Protein AF-0000000068859497 (afdb_homodimer)

pLDDT: mean 93.47, std 9.26, range [44.81, 98.94]

Radius of gyration: 19.72 Å; Cα contacts (8 Å, |Δi|>4): 580; chains: 2; bounding box: 46×54×47 Å

Sequence (358 aa):
MNMYGRAIGIYATLKAAGVAYAEAGPNARPELSSFAPPAVDLGDGVVVGQAPACLTALGEKFNLGGATFAEKARVQQAMLDFNDIFGEHAKFVDDKERKDKWFSYLDKKIAAGGTGWAAGTASPTIADFHGVFAFEWVVKKQIDFSEYKSLTAWWDKIKAFPAVNELYASCVDGRTMIPMNMYGRAIGIYATLKAAGVAYAEAGPNARPELSSFAPPAVDLGDGVVVGQAPACLTALGEKFNLGGATFAEKARVQQAMLDFNDIFGEHAKFVDDKERKDKWFSYLDKKIAAGGTGWAAGTASPTIADFHGVFAFEWVVKKQIDFSEYKSLTAWWDKIKAFPAVNELYASCVDGRTMIP

Solvent-accessible surface area (backbone atoms only — not comparable to full-atom values): 19109 Å² total; per-residue (Å²): 126,58,61,45,38,76,35,40,22,52,53,26,45,39,49,64,62,69,54,90,82,83,84,74,61,84,86,62,57,58,84,79,39,37,97,52,87,43,69,43,78,75,54,96,86,36,57,30,10,44,53,70,27,36,32,51,46,48,10,62,76,61,70,28,36,52,91,46,75,61,39,29,35,37,24,42,27,38,26,52,51,26,51,48,45,46,75,41,45,81,52,39,79,78,35,54,66,61,39,49,52,52,48,49,50,49,14,52,43,18,51,72,39,68,59,54,24,65,49,32,38,97,58,81,33,42,24,46,31,39,30,51,45,25,48,52,52,33,52,72,68,65,54,85,57,76,88,31,57,46,40,42,50,27,52,54,50,52,49,62,34,66,42,41,34,50,51,58,67,60,21,49,90,81,43,54,59,47,130,123,55,60,45,40,77,36,40,23,51,53,27,47,38,50,64,60,70,55,91,83,82,85,74,62,85,85,60,58,59,86,77,40,37,98,50,87,44,68,43,78,76,52,97,86,36,57,29,11,43,53,70,29,35,32,52,47,48,10,64,76,62,70,29,36,51,90,45,75,62,38,28,35,36,25,42,27,38,28,50,51,27,51,48,46,46,75,41,45,79,51,38,79,79,35,55,66,60,38,49,51,53,48,48,49,51,15,53,41,18,50,71,40,70,58,54,25,66,48,32,39,98,58,79,33,44,26,47,31,39,31,50,45,24,47,52,51,34,53,73,69,66,55,85,56,75,88,32,57,45,41,42,51,26,52,56,50,53,49,62,34,65,41,43,35,50,53,57,67,61,20,46,93,82,43,55,57,46,130

InterPro domains:
  IPR004046 Glutathione S-transferase, C-terminal [PF00043] (95-159)
  IPR010987 Glutathione S-transferase, C-terminal-like [PS50405] (68-179)
  IPR036282 Glutathione S-transferase, C-terminal domain superfamily [SSF47616] (63-169)

Foldseek 3Di:
DQACAQCQLVQLLCVVLVHDDDDPDQVVDDPPQEPHDDWDDPDPPDIHGDSLVSQLVSCVVRVQQADDPLLNVLLSVLLVLLVVLQVCLVVCVPCVPVVCVSLQVQLVQCVVLVCLESSVDVDHGSSLSSNLNSVLSNVVVVPDSVVSPSSVSSNVVSCPPPSNVVCCVPDPDNDGSHD/DQACAQCQLVQLLCVVLVHDDDDPDQVVDDPPQDPHDDWDDPDPPDIHGDSLVSQLVSCVVRVQQADDPLLNVLLSVLLVLLVVLQVCLVVCVPCVPVVCVSLVVQLVQCVVLVCLESSVDVDHGSSLSSNLNSVLVNVVVVPDSVVSPSSVSSNVVSCPPPSNVVCCVPDPPNDGSHD

Nearest PDB structures (foldseek):
  3frc-assembly1_B  TM=7.955E-01  e=3.683E-05  Plasmodium falciparum
  2vcx-assembly2_C  TM=7.975E-01  e=3.683E-05  Homo sapiens
  4q5r-assembly3_E  TM=7.776E-01  e=9.044E-05  Blattella germanica
  1tw9-assembly4_G  TM=7.961E-01  e=2.010E-04  Heligmosomoides polygyrus
  2vcq-assembly2_D  TM=7.565E-01  e=3.480E-04  Homo sapiens

Organism: Emiliania huxleyi (strain CCMP1516) (NCBI:txid280463)

Secondary structure (DSSP, 8-state):
----GGGHHHHHHHHHHT-------GGGS-TTT-SSS-EEE-STT-EEESHHHHHHHHHHHHT-S-SSHHHHHHHHHHHHHHHHHHHHGGGGGT-HHHHHHHHHHHHHHHHHHSSSSTT--SS--HHHHHHHHHHHHHHHTT---TT-HHHHHHHHHHHHSHHHHHHHHHSGGG--S--/----GGGHHHHHHHHHHT-------GGGS-TTT-SSS-EEE-STT-EEESHHHHHHHHHHHHT-S-SSHHHHHHHHHHHHHHHHHHHHGGGGGT-HHHHHHHHHHHHHHHHHHSSSSTT--SS--HHHHHHHHHHHHHHHTT---TT-HHHHHHHHHHHHSHHHHHHHHHSGGG--S--

Structure (mmCIF, N/CA/C/O backbone):
data_AF-0000000068859497-model_v1
#
loop_
_entity.id
_entity.type
_entity.pdbx_description
1 polymer 'GST C-terminal domain-containing protein'
#
loop_
_atom_site.group_PDB
_atom_site.id
_atom_site.type_symbol
_atom_site.label_atom_id
_atom_site.label_alt_id
_atom_site.label_comp_id
_atom_site.label_asym_id
_atom_site.label_entity_id
_atom_site.label_seq_id
_atom_site.pdbx_PDB_ins_code
_atom_site.Cartn_x
_atom_site.Cartn_y
_atom_site.Cartn_z
_atom_site.occupancy
_atom_site.B_iso_or_equiv
_atom_site.auth_seq_id
_atom_site.auth_comp_id
_atom_site.auth_asym_id
_atom_site.auth_atom_id
_atom_site.pdbx_PDB_model_num
ATOM 1 N N . MET A 1 1 ? 14.594 21.922 -13.898 1 44.81 1 MET A N 1
ATOM 2 C CA . MET A 1 1 ? 13.266 22 -13.305 1 44.81 1 MET A CA 1
ATOM 3 C C . MET A 1 1 ? 12.984 20.766 -12.445 1 44.81 1 MET A C 1
ATOM 5 O O . MET A 1 1 ? 13.078 19.641 -12.93 1 44.81 1 MET A O 1
ATOM 9 N N . ASN A 1 2 ? 13.141 20.922 -10.953 1 62.22 2 ASN A N 1
ATOM 10 C CA . ASN A 1 2 ? 13.148 19.672 -10.203 1 62.22 2 ASN A CA 1
ATOM 11 C C . ASN A 1 2 ? 11.742 19.234 -9.828 1 62.22 2 ASN A C 1
ATOM 13 O O . ASN A 1 2 ? 11.062 19.906 -9.047 1 62.22 2 ASN A O 1
ATOM 17 N N . MET A 1 3 ? 11 18.547 -10.711 1 75.25 3 MET A N 1
ATOM 18 C CA . MET A 1 3 ? 9.75 17.891 -10.352 1 75.25 3 MET A CA 1
ATOM 19 C C . MET A 1 3 ? 10.008 16.516 -9.727 1 75.25 3 MET A C 1
ATOM 21 O O . MET A 1 3 ? 10.805 15.734 -10.25 1 75.25 3 MET A O 1
ATOM 25 N N . TYR A 1 4 ? 9.383 16.422 -8.648 1 84.25 4 TYR A N 1
ATOM 26 C CA . TYR A 1 4 ? 9.68 15.227 -7.871 1 84.25 4 TYR A CA 1
ATOM 27 C C . TYR A 1 4 ? 8.664 14.125 -8.148 1 84.25 4 TYR A C 1
ATOM 29 O O . TYR A 1 4 ? 9.023 12.945 -8.219 1 84.25 4 TYR A O 1
ATOM 37 N N . GLY A 1 5 ? 7.41 14.625 -8.438 1 89 5 GLY A N 1
ATOM 38 C CA . GLY A 1 5 ? 6.383 13.641 -8.727 1 89 5 GLY A CA 1
ATOM 39 C C . GLY A 1 5 ? 6.137 12.68 -7.582 1 89 5 GLY A C 1
ATOM 40 O O . GLY A 1 5 ? 5.988 13.102 -6.43 1 89 5 GLY A O 1
ATOM 41 N N . ARG A 1 6 ? 6.016 11.375 -7.914 1 92.44 6 ARG A N 1
ATOM 42 C CA . ARG A 1 6 ? 5.695 10.359 -6.922 1 92.44 6 ARG A CA 1
ATOM 43 C C . ARG A 1 6 ? 6.855 10.148 -5.957 1 92.44 6 ARG A C 1
ATOM 45 O O . ARG A 1 6 ? 6.691 9.508 -4.914 1 92.44 6 ARG A O 1
ATOM 52 N N . ALA A 1 7 ? 7.996 10.75 -6.246 1 93.94 7 ALA A N 1
ATOM 53 C CA . ALA A 1 7 ? 9.195 10.531 -5.434 1 93.94 7 ALA A CA 1
ATOM 54 C C . ALA A 1 7 ? 9.305 11.57 -4.324 1 93.94 7 ALA A C 1
ATOM 56 O O . ALA A 1 7 ? 10.234 11.523 -3.514 1 93.94 7 ALA A O 1
ATOM 57 N N . ILE A 1 8 ? 8.359 12.508 -4.23 1 94.94 8 ILE A N 1
ATOM 58 C CA . ILE A 1 8 ? 8.438 13.609 -3.277 1 94.94 8 ILE A CA 1
ATOM 59 C C . ILE A 1 8 ? 8.594 13.055 -1.861 1 94.94 8 ILE A C 1
ATOM 61 O O . ILE A 1 8 ? 9.422 13.539 -1.085 1 94.94 8 ILE A O 1
ATOM 65 N N . GLY A 1 9 ? 7.75 12.055 -1.518 1 97.56 9 GLY A N 1
ATOM 66 C CA . GLY A 1 9 ? 7.84 11.469 -0.189 1 97.56 9 GLY A CA 1
ATOM 67 C C . GLY A 1 9 ? 9.188 10.828 0.087 1 97.56 9 GLY A C 1
ATOM 68 O O . GLY A 1 9 ? 9.672 10.859 1.219 1 97.56 9 GLY A O 1
ATOM 69 N N . ILE A 1 10 ? 9.805 10.227 -0.925 1 97.44 10 ILE A N 1
ATOM 70 C CA . ILE A 1 10 ? 11.109 9.586 -0.803 1 97.44 10 ILE A CA 1
ATOM 71 C C . ILE A 1 10 ? 12.188 10.648 -0.544 1 97.44 10 ILE A C 1
ATOM 73 O O . ILE A 1 10 ? 12.992 10.508 0.374 1 97.44 10 ILE A O 1
ATOM 77 N N . TYR A 1 11 ? 12.117 11.758 -1.298 1 96.06 11 TYR A N 1
ATOM 78 C CA . TYR A 1 11 ? 13.062 12.844 -1.091 1 96.06 11 TYR A CA 1
ATOM 79 C C . TYR A 1 11 ? 12.914 13.438 0.307 1 96.06 11 TYR A C 1
ATOM 81 O O . TYR A 1 11 ? 13.914 13.68 0.993 1 96.06 11 TYR A O 1
ATOM 89 N N . ALA A 1 12 ? 11.695 13.648 0.705 1 97.5 12 ALA A N 1
ATOM 90 C CA . ALA A 1 12 ? 11.453 14.195 2.035 1 97.5 12 ALA A CA 1
ATOM 91 C C . ALA A 1 12 ? 11.992 13.273 3.119 1 97.5 12 ALA A C 1
ATOM 93 O O . ALA A 1 12 ? 12.586 13.734 4.102 1 97.5 12 ALA A O 1
ATOM 94 N N . THR A 1 13 ? 11.805 11.938 2.953 1 98.5 13 THR A N 1
ATOM 95 C CA . THR A 1 13 ? 12.281 10.953 3.916 1 98.5 13 THR A CA 1
ATOM 96 C C . THR A 1 13 ? 13.805 10.977 4.02 1 98.5 13 THR A C 1
ATOM 98 O O . THR A 1 13 ? 14.352 10.977 5.121 1 98.5 13 THR A O 1
ATOM 101 N N . LEU A 1 14 ? 14.477 11.062 2.891 1 97.69 14 LEU A N 1
ATOM 102 C CA . LEU A 1 14 ? 15.938 11.078 2.863 1 97.69 14 LEU A CA 1
ATOM 103 C C . LEU A 1 14 ? 16.469 12.359 3.496 1 97.69 14 LEU A C 1
ATOM 105 O O . LEU A 1 14 ? 17.453 12.32 4.25 1 97.69 14 LEU A O 1
ATOM 109 N N . LYS A 1 15 ? 15.828 13.445 3.244 1 96.88 15 LYS A N 1
ATOM 110 C CA . LYS A 1 15 ? 16.219 14.719 3.84 1 96.88 15 LYS A CA 1
ATOM 111 C C . LYS A 1 15 ? 15.992 14.719 5.348 1 96.88 15 LYS A C 1
ATOM 113 O O . LYS A 1 15 ? 16.844 15.164 6.113 1 96.88 15 LYS A O 1
ATOM 118 N N . ALA A 1 16 ? 14.852 14.227 5.758 1 98.31 16 ALA A N 1
ATOM 119 C CA . ALA A 1 16 ? 14.539 14.148 7.184 1 98.31 16 ALA A CA 1
ATOM 120 C C . ALA A 1 16 ? 15.539 13.25 7.914 1 98.31 16 ALA A C 1
ATOM 122 O O . ALA A 1 16 ? 15.883 13.508 9.07 1 98.31 16 ALA A O 1
ATOM 123 N N . ALA A 1 17 ? 15.984 12.18 7.254 1 97.94 17 ALA A N 1
ATOM 124 C CA . ALA A 1 17 ? 16.938 11.242 7.836 1 97.94 17 ALA A CA 1
ATOM 125 C C . ALA A 1 17 ? 18.344 11.844 7.871 1 97.94 17 ALA A C 1
ATOM 127 O O . ALA A 1 17 ? 19.219 11.328 8.562 1 97.94 17 ALA A O 1
ATOM 128 N N . GLY A 1 18 ? 18.531 12.844 7.094 1 97.5 18 GLY A N 1
ATOM 129 C CA . GLY A 1 18 ? 19.828 13.5 7.047 1 97.5 18 GLY A CA 1
ATOM 130 C C . GLY A 1 18 ? 20.906 12.648 6.391 1 97.5 18 GLY A C 1
ATOM 131 O O . GLY A 1 18 ? 22.047 12.641 6.832 1 97.5 18 GLY A O 1
ATOM 132 N N . VAL A 1 19 ? 20.562 11.891 5.391 1 96.62 19 VAL A N 1
ATOM 133 C CA . VAL A 1 19 ? 21.516 10.984 4.754 1 96.62 19 VAL A CA 1
ATOM 134 C C . VAL A 1 19 ? 21.828 11.484 3.346 1 96.62 19 VAL A C 1
ATOM 136 O O . VAL A 1 19 ? 20.984 12.102 2.689 1 96.62 19 VAL A O 1
ATOM 139 N N . ALA A 1 20 ? 23.031 11.203 2.904 1 94.44 20 ALA A N 1
ATOM 140 C CA . ALA A 1 20 ? 23.422 11.508 1.531 1 94.44 20 ALA A CA 1
ATOM 141 C C . ALA A 1 20 ? 22.828 10.492 0.553 1 94.44 20 ALA A C 1
ATOM 143 O O . ALA A 1 20 ? 22.625 9.328 0.906 1 94.44 20 ALA A O 1
ATOM 144 N N . TYR A 1 21 ? 22.469 11.008 -0.602 1 94.12 21 TYR A N 1
ATOM 145 C CA . TYR A 1 21 ? 21.984 10.141 -1.675 1 94.12 21 TYR A CA 1
ATOM 146 C C . TYR A 1 21 ? 22.391 10.695 -3.039 1 94.12 21 TYR A C 1
ATOM 148 O O . TYR A 1 21 ? 22.719 11.875 -3.162 1 94.12 21 TYR A O 1
ATOM 156 N N . ALA A 1 22 ? 22.359 9.789 -3.996 1 92.19 22 ALA A N 1
ATOM 157 C CA . ALA A 1 22 ? 22.609 10.18 -5.383 1 92.19 22 ALA A CA 1
ATOM 158 C C . ALA A 1 22 ? 21.375 9.914 -6.246 1 92.19 22 ALA A C 1
ATOM 160 O O . ALA A 1 22 ? 20.609 8.992 -5.98 1 92.19 22 ALA A O 1
ATOM 161 N N . GLU A 1 23 ? 21.219 10.766 -7.195 1 89.25 23 GLU A N 1
ATOM 162 C CA . GLU A 1 23 ? 20.141 10.586 -8.164 1 89.25 23 GLU A CA 1
ATOM 163 C C . GLU A 1 23 ? 20.672 9.992 -9.469 1 89.25 23 GLU A C 1
ATOM 165 O O . GLU A 1 23 ? 21.75 10.359 -9.93 1 89.25 23 GLU A O 1
ATOM 170 N N . ALA A 1 24 ? 20.188 8.938 -10.078 1 81.75 24 ALA A N 1
ATOM 171 C CA . ALA A 1 24 ? 20.688 8.289 -11.281 1 81.75 24 ALA A CA 1
ATOM 172 C C . ALA A 1 24 ? 19.828 8.633 -12.492 1 81.75 24 ALA A C 1
ATOM 174 O O . ALA A 1 24 ? 20.266 8.484 -13.633 1 81.75 24 ALA A O 1
ATOM 175 N N . GLY A 1 25 ? 18.812 9.398 -12.445 1 73.62 25 GLY A N 1
ATOM 176 C CA . GLY A 1 25 ? 17.906 9.711 -13.547 1 73.62 25 GLY A CA 1
ATOM 177 C C . GLY A 1 25 ? 16.969 8.57 -13.898 1 73.62 25 GLY A C 1
ATOM 178 O O . GLY A 1 25 ? 17.203 7.426 -13.492 1 73.62 25 GLY A O 1
ATOM 179 N N . PRO A 1 26 ? 15.984 8.734 -14.68 1 68.31 26 PRO A N 1
ATOM 180 C CA . PRO A 1 26 ? 14.945 7.742 -14.961 1 68.31 26 PRO A CA 1
ATOM 181 C C . PRO A 1 26 ? 15.461 6.562 -15.781 1 68.31 26 PRO A C 1
ATOM 183 O O . PRO A 1 26 ? 14.953 5.449 -15.656 1 68.31 26 PRO A O 1
ATOM 186 N N . ASN A 1 27 ? 16.484 6.73 -16.516 1 73.62 27 ASN A N 1
ATOM 187 C CA . ASN A 1 27 ? 16.984 5.691 -17.406 1 73.62 27 ASN A CA 1
ATOM 188 C C . ASN A 1 27 ? 17.938 4.742 -16.688 1 73.62 27 ASN A C 1
ATOM 190 O O . ASN A 1 27 ? 18.328 3.707 -17.234 1 73.62 27 ASN A O 1
ATOM 194 N N . ALA A 1 28 ? 18.203 5.07 -15.469 1 77.25 28 ALA A N 1
ATOM 195 C CA . ALA A 1 28 ? 19.172 4.254 -14.727 1 77.25 28 ALA A CA 1
ATOM 196 C C . ALA A 1 28 ? 18.453 3.164 -13.93 1 77.25 28 ALA A C 1
ATOM 198 O O . ALA A 1 28 ? 19.109 2.312 -13.32 1 77.25 28 ALA A O 1
ATOM 199 N N . ARG A 1 29 ? 17.156 3.066 -14.039 1 75.88 29 ARG A N 1
ATOM 200 C CA . ARG A 1 29 ? 16.375 2.094 -13.266 1 75.88 29 ARG A CA 1
ATOM 201 C C . ARG A 1 29 ? 16.562 0.688 -13.828 1 75.88 29 ARG A C 1
ATOM 203 O O . ARG A 1 29 ? 16.344 0.458 -15.023 1 75.88 29 ARG A O 1
ATOM 210 N N . PRO A 1 30 ? 16.984 -0.215 -12.984 1 80 30 PRO A N 1
ATOM 211 C CA . PRO A 1 30 ? 17.031 -1.59 -13.484 1 80 30 PRO A CA 1
ATOM 212 C C . PRO A 1 30 ? 15.688 -2.08 -14.016 1 80 30 PRO A C 1
ATOM 214 O O . PRO A 1 30 ? 14.641 -1.714 -13.477 1 80 30 PRO A O 1
ATOM 217 N N . GLU A 1 31 ? 15.633 -2.756 -15.094 1 73.62 31 GLU A N 1
ATOM 218 C CA . GLU A 1 31 ? 14.445 -3.172 -15.844 1 73.62 31 GLU A CA 1
ATOM 219 C C . GLU A 1 31 ? 13.391 -3.771 -14.922 1 73.62 31 GLU A C 1
ATOM 221 O O . GLU A 1 31 ? 12.195 -3.512 -15.078 1 73.62 31 GLU A O 1
ATOM 226 N N . LEU A 1 32 ? 13.672 -4.504 -13.883 1 83.19 32 LEU A N 1
ATOM 227 C CA . LEU A 1 32 ? 12.68 -5.238 -13.102 1 83.19 32 LEU A CA 1
ATOM 228 C C . LEU A 1 32 ? 12.555 -4.664 -11.695 1 83.19 32 LEU A C 1
ATOM 230 O O . LEU A 1 32 ? 11.852 -5.219 -10.852 1 83.19 32 LEU A O 1
ATOM 234 N N . SER A 1 33 ? 13.016 -3.453 -11.688 1 86.5 33 SER A N 1
ATOM 235 C CA . SER A 1 33 ? 13 -2.9 -10.336 1 86.5 33 SER A CA 1
ATOM 236 C C . SER A 1 33 ? 11.617 -2.371 -9.969 1 86.5 33 SER A C 1
ATOM 238 O O . SER A 1 33 ? 11.219 -2.426 -8.805 1 86.5 33 SER A O 1
ATOM 240 N N . SER A 1 34 ? 10.945 -1.859 -10.961 1 92.06 34 SER A N 1
ATOM 241 C CA . SER A 1 34 ? 9.625 -1.299 -10.695 1 92.06 34 SER A CA 1
ATOM 242 C C . SER A 1 34 ? 8.797 -1.21 -11.977 1 92.06 34 SER A C 1
ATOM 244 O O . SER A 1 34 ? 9.352 -1.162 -13.078 1 92.06 34 SER A O 1
ATOM 246 N N . PHE A 1 35 ? 7.504 -1.264 -11.844 1 93.12 35 PHE A N 1
ATOM 247 C CA . PHE A 1 35 ? 6.605 -1.079 -12.977 1 93.12 35 PHE A CA 1
ATOM 248 C C . PHE A 1 35 ? 6.758 0.317 -13.57 1 93.12 35 PHE A C 1
ATOM 250 O O . PHE A 1 35 ? 6.773 0.481 -14.789 1 93.12 35 PHE A O 1
ATOM 257 N N . ALA A 1 36 ? 6.906 1.304 -12.766 1 90.69 36 ALA A N 1
ATOM 258 C CA . ALA A 1 36 ? 7.121 2.715 -13.078 1 90.69 36 ALA A CA 1
ATOM 259 C C . ALA A 1 36 ? 7.973 3.391 -12.008 1 90.69 36 ALA A C 1
ATOM 261 O O . ALA A 1 36 ? 8.094 2.881 -10.891 1 90.69 36 ALA A O 1
ATOM 262 N N . PRO A 1 37 ? 8.633 4.461 -12.367 1 91 37 PRO A N 1
ATOM 263 C CA . PRO A 1 37 ? 9.352 5.188 -11.32 1 91 37 PRO A CA 1
ATOM 264 C C . PRO A 1 37 ? 8.445 5.652 -10.188 1 91 37 PRO A C 1
ATOM 266 O O . PRO A 1 37 ? 7.242 5.852 -10.398 1 91 37 PRO A O 1
ATOM 269 N N . PRO A 1 38 ? 9.039 5.762 -9.031 1 92.44 38 PRO A N 1
ATOM 270 C CA . PRO A 1 38 ? 10.438 5.77 -8.594 1 92.44 38 PRO A CA 1
ATOM 271 C C . PRO A 1 38 ? 10.938 4.387 -8.18 1 92.44 38 PRO A C 1
ATOM 273 O O . PRO A 1 38 ? 10.141 3.447 -8.07 1 92.44 38 PRO A O 1
ATOM 276 N N . ALA A 1 39 ? 12.242 4.254 -7.992 1 94.75 39 ALA A N 1
ATOM 277 C CA . ALA A 1 39 ? 12.922 3.143 -7.328 1 94.75 39 ALA A CA 1
ATOM 278 C C . ALA A 1 39 ? 14.086 3.643 -6.48 1 94.75 39 ALA A C 1
ATOM 280 O O . ALA A 1 39 ? 14.703 4.66 -6.801 1 94.75 39 ALA A O 1
ATOM 281 N N . VAL A 1 40 ? 14.328 2.98 -5.426 1 95.69 40 VAL A N 1
ATOM 282 C CA . VAL A 1 40 ? 15.422 3.334 -4.531 1 95.69 40 VAL A CA 1
ATOM 283 C C . VAL A 1 40 ? 16.406 2.164 -4.426 1 95.69 40 VAL A C 1
ATOM 285 O O . VAL A 1 40 ? 15.992 1.025 -4.191 1 95.69 40 VAL A O 1
ATOM 288 N N . ASP A 1 41 ? 17.609 2.48 -4.68 1 94.94 41 ASP A N 1
ATOM 289 C CA . ASP A 1 41 ? 18.672 1.533 -4.352 1 94.94 41 ASP A CA 1
ATOM 290 C C . ASP A 1 41 ? 19.062 1.63 -2.879 1 94.94 41 ASP A C 1
ATOM 292 O O . ASP A 1 41 ? 19.609 2.641 -2.441 1 94.94 41 ASP A O 1
ATOM 296 N N . LEU A 1 42 ? 18.781 0.593 -2.096 1 93.62 42 LEU A N 1
ATOM 297 C CA . LEU A 1 42 ? 18.953 0.589 -0.647 1 93.62 42 LEU A CA 1
ATOM 298 C C . LEU A 1 42 ? 20.312 0.022 -0.263 1 93.62 42 LEU A C 1
ATOM 300 O O . LEU A 1 42 ? 20.625 -0.136 0.923 1 93.62 42 LEU A O 1
ATOM 304 N N . GLY A 1 43 ? 21.078 -0.31 -1.22 1 90 43 GLY A N 1
ATOM 305 C CA . GLY A 1 43 ? 22.391 -0.91 -0.99 1 90 43 GLY A CA 1
ATOM 306 C C . GLY A 1 43 ? 22.359 -2.426 -1.046 1 90 43 GLY A C 1
ATOM 307 O O . GLY A 1 43 ? 21.297 -3.039 -0.957 1 90 43 GLY A O 1
ATOM 308 N N . ASP A 1 44 ? 23.547 -3.121 -1.266 1 88 44 ASP A N 1
ATOM 309 C CA . ASP A 1 44 ? 23.734 -4.566 -1.263 1 88 44 ASP A CA 1
ATOM 310 C C . ASP A 1 44 ? 22.844 -5.246 -2.299 1 88 44 ASP A C 1
ATOM 312 O O . ASP A 1 44 ? 22.281 -6.312 -2.041 1 88 44 ASP A O 1
ATOM 316 N N . GLY A 1 45 ? 22.562 -4.496 -3.371 1 85.25 45 GLY A N 1
ATOM 317 C CA . GLY A 1 45 ? 21.828 -5.062 -4.484 1 85.25 45 GLY A CA 1
ATOM 318 C C . GLY A 1 45 ? 20.328 -5.02 -4.285 1 85.25 45 GLY A C 1
ATOM 319 O O . GLY A 1 45 ? 19.562 -5.582 -5.086 1 85.25 45 GLY A O 1
ATOM 320 N N . VAL A 1 46 ? 19.906 -4.32 -3.279 1 89.19 46 VAL A N 1
ATOM 321 C CA . VAL A 1 46 ? 18.469 -4.25 -2.996 1 89.19 46 VAL A CA 1
ATOM 322 C C . VAL A 1 46 ? 17.891 -2.971 -3.59 1 89.19 46 VAL A C 1
ATOM 324 O O . VAL A 1 46 ? 18.172 -1.87 -3.113 1 89.19 46 VAL A O 1
ATOM 327 N N . VAL A 1 47 ? 17.109 -3.129 -4.695 1 93.88 47 VAL A N 1
ATOM 328 C CA . VAL A 1 47 ? 16.375 -2.029 -5.309 1 93.88 47 VAL A CA 1
ATOM 329 C C . VAL A 1 47 ? 14.875 -2.252 -5.141 1 93.88 47 VAL A C 1
ATOM 331 O O . VAL A 1 47 ? 14.375 -3.352 -5.383 1 93.88 47 VAL A O 1
ATOM 334 N N . VAL A 1 48 ? 14.227 -1.237 -4.656 1 95.94 48 VAL A N 1
ATOM 335 C CA . VAL A 1 48 ? 12.797 -1.349 -4.387 1 95.94 48 VAL A CA 1
ATOM 336 C C . VAL A 1 48 ? 12.047 -0.264 -5.152 1 95.94 48 VAL A C 1
ATOM 338 O O . VAL A 1 48 ? 12.484 0.888 -5.199 1 95.94 48 VAL A O 1
ATOM 341 N N . GLY A 1 49 ? 11.008 -0.676 -5.793 1 95.69 49 GLY A N 1
ATOM 342 C CA . GLY A 1 49 ? 10.078 0.246 -6.434 1 95.69 49 GLY A CA 1
ATOM 343 C C . GLY A 1 49 ? 8.82 0.48 -5.625 1 95.69 49 GLY A C 1
ATOM 344 O O . GLY A 1 49 ? 8.773 0.175 -4.43 1 95.69 49 GLY A O 1
ATOM 345 N N . GLN A 1 50 ? 7.797 1.066 -6.285 1 96.25 50 GLN A N 1
ATOM 346 C CA . GLN A 1 50 ? 6.555 1.396 -5.598 1 96.25 50 GLN A CA 1
ATOM 347 C C . GLN A 1 50 ? 6.797 2.4 -4.473 1 96.25 50 GLN A C 1
ATOM 349 O O . GLN A 1 50 ? 7.352 2.049 -3.43 1 96.25 50 GLN A O 1
ATOM 354 N N . ALA A 1 51 ? 6.293 3.559 -4.602 1 97.31 51 ALA A N 1
ATOM 355 C CA . ALA A 1 51 ? 6.605 4.656 -3.688 1 97.31 51 ALA A CA 1
ATOM 356 C C . ALA A 1 51 ? 6.332 4.258 -2.24 1 97.31 51 ALA A C 1
ATOM 358 O O . ALA A 1 51 ? 7.211 4.375 -1.382 1 97.31 51 ALA A O 1
ATOM 359 N N . PRO A 1 52 ? 5.172 3.662 -1.886 1 98.69 52 PRO A N 1
ATOM 360 C CA . PRO A 1 52 ? 4.961 3.287 -0.485 1 98.69 52 PRO A CA 1
ATOM 361 C C . PRO A 1 52 ? 5.918 2.193 -0.017 1 98.69 52 PRO A C 1
ATOM 363 O O . PRO A 1 52 ? 6.297 2.16 1.156 1 98.69 52 PRO A O 1
ATOM 366 N N . ALA A 1 53 ? 6.289 1.292 -0.937 1 98.62 53 ALA A N 1
ATOM 367 C CA . ALA A 1 53 ? 7.254 0.262 -0.562 1 98.62 53 ALA A CA 1
ATOM 368 C C . ALA A 1 53 ? 8.633 0.868 -0.306 1 98.62 53 ALA A C 1
ATOM 370 O O . ALA A 1 53 ? 9.32 0.483 0.642 1 98.62 53 ALA A O 1
ATOM 371 N N . CYS A 1 54 ? 9.016 1.786 -1.186 1 98.31 54 CYS A N 1
ATOM 372 C CA . CYS A 1 54 ? 10.258 2.521 -0.966 1 98.31 54 CYS A CA 1
ATOM 373 C C . CYS A 1 54 ? 10.258 3.188 0.405 1 98.31 54 CYS A C 1
ATOM 375 O O . CYS A 1 54 ? 11.219 3.051 1.164 1 98.31 54 CYS A O 1
ATOM 377 N N . LEU A 1 55 ? 9.188 3.818 0.684 1 98.88 55 LEU A N 1
ATOM 378 C CA . LEU A 1 55 ? 9.062 4.559 1.935 1 98.88 55 LEU A CA 1
ATOM 379 C C . LEU A 1 55 ? 9.086 3.611 3.131 1 98.88 55 LEU A C 1
ATOM 381 O O . LEU A 1 55 ? 9.703 3.91 4.152 1 98.88 55 LEU A O 1
ATOM 385 N N . THR A 1 56 ? 8.406 2.52 3 1 98.81 56 THR A N 1
ATOM 386 C CA . THR A 1 56 ? 8.406 1.535 4.074 1 98.81 56 THR A CA 1
ATOM 387 C C . THR A 1 56 ? 9.82 1.053 4.375 1 98.81 56 THR A C 1
ATOM 389 O O . THR A 1 56 ? 10.227 0.993 5.535 1 98.81 56 THR A O 1
ATOM 392 N N . ALA A 1 57 ? 10.57 0.745 3.346 1 98.44 57 ALA A N 1
ATOM 393 C CA . ALA A 1 57 ? 11.945 0.29 3.527 1 98.44 57 ALA A CA 1
ATOM 394 C C . ALA A 1 57 ? 12.812 1.383 4.152 1 98.44 57 ALA A C 1
ATOM 396 O O . ALA A 1 57 ? 13.57 1.122 5.086 1 98.44 57 ALA A O 1
ATOM 397 N N . LEU A 1 58 ? 12.672 2.57 3.691 1 98.5 58 LEU A N 1
ATOM 398 C CA . LEU A 1 58 ? 13.445 3.691 4.223 1 98.5 58 LEU A CA 1
ATOM 399 C C . LEU A 1 58 ? 13.039 3.99 5.664 1 98.5 58 LEU A C 1
ATOM 401 O O . LEU A 1 58 ? 13.891 4.324 6.492 1 98.5 58 LEU A O 1
ATOM 405 N N . GLY A 1 59 ? 11.742 3.92 5.883 1 98.38 59 GLY A N 1
ATOM 406 C CA . GLY A 1 59 ? 11.258 4.117 7.238 1 98.38 59 GLY A CA 1
ATOM 407 C C . GLY A 1 59 ? 11.891 3.164 8.242 1 98.38 59 GLY A C 1
ATOM 408 O O . GLY A 1 59 ? 12.227 3.562 9.352 1 98.38 59 GLY A O 1
ATOM 409 N N . GLU A 1 60 ? 11.953 1.92 7.812 1 96.81 60 GLU A N 1
ATOM 410 C CA . GLU A 1 60 ? 12.609 0.93 8.664 1 96.81 60 GLU A CA 1
ATOM 411 C C . GLU A 1 60 ? 14.094 1.244 8.828 1 96.81 60 GLU A C 1
ATOM 413 O O . GLU A 1 60 ? 14.625 1.184 9.938 1 96.81 60 GLU A O 1
ATOM 418 N N . LYS A 1 61 ? 14.766 1.59 7.816 1 96 61 LYS A N 1
ATOM 419 C CA . LYS A 1 61 ? 16.203 1.824 7.805 1 96 61 LYS A CA 1
ATOM 420 C C . LYS A 1 61 ? 16.578 3.035 8.656 1 96 61 LYS A C 1
ATOM 422 O O . LYS A 1 61 ? 17.609 3.037 9.328 1 96 61 LYS A O 1
ATOM 427 N N . PHE A 1 62 ? 15.719 4.059 8.719 1 97.5 62 PHE A N 1
ATOM 428 C CA . PHE A 1 62 ? 16.109 5.324 9.328 1 97.5 62 PHE A CA 1
ATOM 429 C C . PHE A 1 62 ? 15.211 5.672 10.5 1 97.5 62 PHE A C 1
ATOM 431 O O . PHE A 1 62 ? 15.203 6.812 10.969 1 97.5 62 PHE A O 1
ATOM 438 N N . ASN A 1 63 ? 14.391 4.738 10.898 1 97.38 63 ASN A N 1
ATOM 439 C CA . ASN A 1 63 ? 13.516 4.879 12.055 1 97.38 63 ASN A CA 1
ATOM 440 C C . ASN A 1 63 ? 12.516 6.012 11.867 1 97.38 63 ASN A C 1
ATOM 442 O O . ASN A 1 63 ? 12.367 6.867 12.742 1 97.38 63 ASN A O 1
ATOM 446 N N . LEU A 1 64 ? 11.859 5.996 10.719 1 98.69 64 LEU A N 1
ATOM 447 C CA . LEU A 1 64 ? 10.844 6.984 10.367 1 98.69 64 LEU A CA 1
ATOM 448 C C . LEU A 1 64 ? 9.508 6.312 10.062 1 98.69 64 LEU A C 1
ATOM 450 O O . LEU A 1 64 ? 8.617 6.93 9.477 1 98.69 64 LEU A O 1
ATOM 454 N N . GLY A 1 65 ? 9.438 4.98 10.383 1 98.44 65 GLY A N 1
ATOM 455 C CA . GLY A 1 65 ? 8.242 4.203 10.094 1 98.44 65 GLY A CA 1
ATOM 456 C C . GLY A 1 65 ? 7.441 3.859 11.336 1 98.44 65 GLY A C 1
ATOM 457 O O . GLY A 1 65 ? 6.496 3.07 11.273 1 98.44 65 GLY A O 1
ATOM 458 N N . GLY A 1 66 ? 7.754 4.492 12.461 1 97.75 66 GLY A N 1
ATOM 459 C CA . GLY A 1 66 ? 7.141 4.129 13.727 1 97.75 66 GLY A CA 1
ATOM 460 C C . GLY A 1 66 ? 8.062 3.332 14.633 1 97.75 66 GLY A C 1
ATOM 461 O O . GLY A 1 66 ? 8.828 2.488 14.156 1 97.75 66 GLY A O 1
ATOM 462 N N . ALA A 1 67 ? 7.934 3.529 15.938 1 96 67 ALA A N 1
ATOM 463 C CA . ALA A 1 67 ? 8.875 2.955 16.906 1 96 67 ALA A CA 1
ATOM 464 C C . ALA A 1 67 ? 8.336 1.646 17.469 1 96 67 ALA A C 1
ATOM 466 O O . ALA A 1 67 ? 9.109 0.769 17.859 1 96 67 ALA A O 1
ATOM 467 N N . THR A 1 68 ? 7.094 1.512 17.641 1 96.31 68 THR A N 1
ATOM 468 C CA . THR A 1 68 ? 6.449 0.329 18.188 1 96.31 68 THR A CA 1
ATOM 469 C C . THR A 1 68 ? 5.625 -0.391 17.125 1 96.31 68 THR A C 1
ATOM 471 O O . THR A 1 68 ? 5.355 0.164 16.062 1 96.31 68 THR A O 1
ATOM 474 N N . PHE A 1 69 ? 5.258 -1.59 17.391 1 95.69 69 PHE A N 1
ATOM 475 C CA . PHE A 1 69 ? 4.398 -2.359 16.5 1 95.69 69 PHE A CA 1
ATOM 476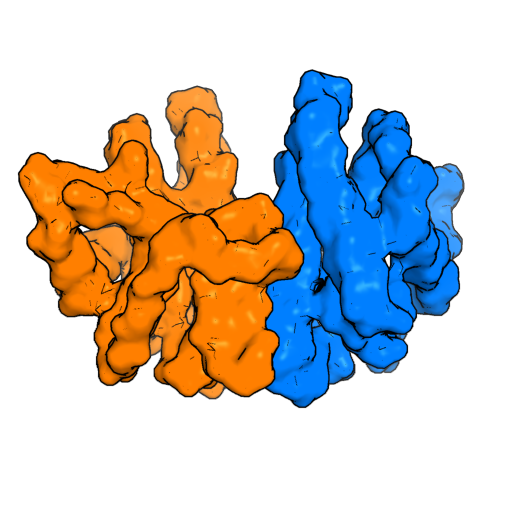 C C . PHE A 1 69 ? 3.111 -1.6 16.203 1 95.69 69 PHE A C 1
ATOM 478 O O . PHE A 1 69 ? 2.68 -1.528 15.055 1 95.69 69 PHE A O 1
ATOM 485 N N . ALA A 1 70 ? 2.574 -0.98 17.25 1 96.25 70 ALA A N 1
ATOM 486 C CA . ALA A 1 70 ? 1.334 -0.221 17.094 1 96.25 70 ALA A CA 1
ATOM 487 C C . ALA A 1 70 ? 1.537 0.997 16.203 1 96.25 70 ALA A C 1
ATOM 489 O O . ALA A 1 70 ? 0.72 1.27 15.32 1 96.25 70 ALA A O 1
ATOM 490 N N . GLU A 1 71 ? 2.623 1.716 16.438 1 97.19 71 GLU A N 1
ATOM 491 C CA . GLU A 1 71 ? 2.912 2.891 15.617 1 97.19 71 GLU A CA 1
ATOM 492 C C . GLU A 1 71 ? 3.164 2.506 14.156 1 97.19 71 GLU A C 1
ATOM 494 O O . GLU A 1 71 ? 2.684 3.176 13.242 1 97.19 71 GLU A O 1
ATOM 499 N N . LYS A 1 72 ? 3.908 1.417 14.023 1 97.88 72 LYS A N 1
ATOM 500 C CA . LYS A 1 72 ? 4.195 0.959 12.664 1 97.88 72 LYS A CA 1
ATOM 501 C C . LYS A 1 72 ? 2.912 0.636 11.906 1 97.88 72 LYS A C 1
ATOM 503 O O . LYS A 1 72 ? 2.77 0.989 10.734 1 97.88 72 LYS A O 1
ATOM 508 N N . ALA A 1 73 ? 2.002 0.019 12.578 1 97.38 73 ALA A N 1
ATOM 509 C CA . ALA A 1 73 ? 0.724 -0.326 11.961 1 97.38 73 ALA A CA 1
ATOM 510 C C . ALA A 1 73 ? -0.054 0.928 11.57 1 97.38 73 ALA A C 1
ATOM 512 O O . ALA A 1 73 ? -0.59 1.015 10.461 1 97.38 73 ALA A O 1
ATOM 513 N N . ARG A 1 74 ? -0.063 1.893 12.477 1 97.06 74 ARG A N 1
ATOM 514 C CA . ARG A 1 74 ? -0.777 3.135 12.195 1 97.06 74 ARG A CA 1
ATOM 515 C C . ARG A 1 74 ? -0.124 3.896 11.047 1 97.06 74 ARG A C 1
ATOM 517 O O . ARG A 1 74 ? -0.814 4.5 10.227 1 97.06 74 ARG A O 1
ATOM 524 N N . VAL A 1 75 ? 1.188 3.875 11.047 1 98.75 75 VAL A N 1
ATOM 525 C CA . VAL A 1 75 ? 1.933 4.582 10.008 1 98.75 75 VAL A CA 1
ATOM 526 C C . VAL A 1 75 ? 1.645 3.959 8.648 1 98.75 75 VAL A C 1
ATOM 528 O O . VAL A 1 75 ? 1.387 4.668 7.672 1 98.75 75 VAL A O 1
ATOM 531 N N . GLN A 1 76 ? 1.66 2.674 8.57 1 98.81 76 GLN A N 1
ATOM 532 C CA . GLN A 1 76 ? 1.365 1.989 7.312 1 98.81 76 GLN A CA 1
ATOM 533 C C . GLN A 1 76 ? -0.045 2.312 6.828 1 98.81 76 GLN A C 1
ATOM 535 O O . GLN A 1 76 ? -0.248 2.617 5.652 1 98.81 76 GLN A O 1
ATOM 540 N N . GLN A 1 77 ? -0.976 2.27 7.723 1 98.5 77 GLN A N 1
ATOM 541 C CA . GLN A 1 77 ? -2.355 2.561 7.352 1 98.5 77 GLN A CA 1
ATOM 542 C C . GLN A 1 77 ? -2.5 3.996 6.852 1 98.5 77 GLN A C 1
ATOM 544 O O . GLN A 1 77 ? -3.123 4.238 5.816 1 98.5 77 GLN A O 1
ATOM 549 N N . ALA A 1 78 ? -1.936 4.918 7.59 1 98.69 78 ALA A N 1
ATOM 550 C CA . ALA A 1 78 ? -2.029 6.324 7.203 1 98.69 78 ALA A CA 1
ATOM 551 C C . ALA A 1 78 ? -1.379 6.562 5.844 1 98.69 78 ALA A C 1
ATOM 553 O O . ALA A 1 78 ? -1.914 7.301 5.016 1 98.69 78 ALA A O 1
ATOM 554 N N . MET A 1 79 ? -0.233 5.965 5.648 1 98.88 79 MET A N 1
ATOM 555 C CA . MET A 1 79 ? 0.469 6.098 4.375 1 98.88 79 MET A CA 1
ATOM 556 C C . MET A 1 79 ? -0.4 5.609 3.221 1 98.88 79 MET A C 1
ATOM 558 O O . MET A 1 79 ? -0.526 6.289 2.201 1 98.88 79 MET A O 1
ATOM 562 N N . LEU A 1 80 ? -0.998 4.5 3.418 1 98.75 80 LEU A N 1
ATOM 563 C CA . LEU A 1 80 ? -1.801 3.912 2.352 1 98.75 80 LEU A CA 1
ATOM 564 C C . LEU A 1 80 ? -3.119 4.66 2.189 1 98.75 80 LEU A C 1
ATOM 566 O O . LEU A 1 80 ? -3.672 4.723 1.089 1 98.75 80 LEU A O 1
ATOM 570 N N . ASP A 1 81 ? -3.688 5.254 3.285 1 98.5 81 ASP A N 1
ATOM 571 C CA . ASP A 1 81 ? -4.812 6.176 3.146 1 98.5 81 ASP A CA 1
ATOM 572 C C . ASP A 1 81 ? -4.465 7.336 2.217 1 98.5 81 ASP A C 1
ATOM 574 O O . ASP A 1 81 ? -5.23 7.66 1.308 1 98.5 81 ASP A O 1
ATOM 578 N N . PHE A 1 82 ? -3.314 7.922 2.457 1 98.75 82 PHE A N 1
ATOM 579 C CA . PHE A 1 82 ? -2.883 9.023 1.604 1 98.75 82 PHE A CA 1
ATOM 580 C C . PHE A 1 82 ? -2.676 8.547 0.171 1 98.75 82 PHE A C 1
ATOM 582 O O . PHE A 1 82 ? -2.965 9.281 -0.779 1 98.75 82 PHE A O 1
ATOM 589 N N . ASN A 1 83 ? -2.131 7.344 0.011 1 98.38 83 ASN A N 1
ATOM 590 C CA . ASN A 1 83 ? -1.965 6.781 -1.326 1 98.38 83 ASN A CA 1
ATOM 591 C C . ASN A 1 83 ? -3.303 6.652 -2.051 1 98.38 83 ASN A C 1
ATOM 593 O O . ASN A 1 83 ? -3.391 6.914 -3.252 1 98.38 83 ASN A O 1
ATOM 597 N N . ASP A 1 84 ? -4.32 6.25 -1.307 1 97.75 84 ASP A N 1
ATOM 598 C CA . ASP A 1 84 ? -5.66 6.152 -1.88 1 97.75 84 ASP A CA 1
ATOM 599 C C . ASP A 1 84 ? -6.203 7.531 -2.246 1 97.75 84 ASP A C 1
ATOM 601 O O . ASP A 1 84 ? -6.902 7.684 -3.25 1 97.75 84 ASP A O 1
ATOM 605 N N . ILE A 1 85 ? -5.934 8.547 -1.416 1 98.25 85 ILE A N 1
ATOM 606 C CA . ILE A 1 85 ? -6.332 9.914 -1.736 1 98.25 85 ILE A CA 1
ATOM 607 C C . ILE A 1 85 ? -5.746 10.32 -3.086 1 98.25 85 ILE A C 1
ATOM 609 O O . ILE A 1 85 ? -6.453 10.852 -3.941 1 98.25 85 ILE A O 1
ATOM 613 N N . PHE A 1 86 ? -4.477 10.031 -3.336 1 96.94 86 PHE A N 1
ATOM 614 C CA . PHE A 1 86 ? -3.855 10.305 -4.629 1 96.94 86 PHE A CA 1
ATOM 615 C C . PHE A 1 86 ? -4.578 9.562 -5.746 1 96.94 86 PHE A C 1
ATOM 617 O O . PHE A 1 86 ? -4.879 10.141 -6.789 1 96.94 86 PHE A O 1
ATOM 624 N N . GLY A 1 87 ? -4.832 8.312 -5.52 1 95.81 87 GLY A N 1
ATOM 625 C CA . GLY A 1 87 ? -5.488 7.508 -6.539 1 95.81 87 GLY A CA 1
ATOM 626 C C . GLY A 1 87 ? -6.875 8.008 -6.891 1 95.81 87 GLY A C 1
ATOM 627 O O . GLY A 1 87 ? -7.359 7.781 -8 1 95.81 87 GLY A O 1
ATOM 628 N N . GLU A 1 88 ? -7.5 8.75 -5.918 1 96.19 88 GLU A N 1
ATOM 629 C CA . GLU A 1 88 ? -8.906 9.078 -6.109 1 96.19 88 GLU A CA 1
ATOM 630 C C . GLU A 1 88 ? -9.102 10.578 -6.305 1 96.19 88 GLU A C 1
ATOM 632 O O . GLU A 1 88 ? -10.195 11.031 -6.641 1 96.19 88 GLU A O 1
ATOM 637 N N . HIS A 1 89 ? -8.102 11.391 -6.168 1 95.44 89 HIS A N 1
ATOM 638 C CA . HIS A 1 89 ? -8.242 12.836 -6.082 1 95.44 89 HIS A CA 1
ATOM 639 C C . HIS A 1 89 ? -9.008 13.391 -7.277 1 95.44 89 HIS A C 1
ATOM 641 O O . HIS A 1 89 ? -9.789 14.328 -7.137 1 95.44 89 HIS A O 1
ATOM 647 N N . ALA A 1 90 ? -8.82 12.797 -8.477 1 94.19 90 ALA A N 1
ATOM 648 C CA . ALA A 1 90 ? -9.492 13.289 -9.672 1 94.19 90 ALA A CA 1
ATOM 649 C C . ALA A 1 90 ? -11.008 13.109 -9.562 1 94.19 90 ALA A C 1
ATOM 651 O O . ALA A 1 90 ? -11.773 13.891 -10.125 1 94.19 90 ALA A O 1
ATOM 652 N N . LYS A 1 91 ? -11.422 12.117 -8.82 1 94.75 91 LYS A N 1
ATOM 653 C CA . LYS A 1 91 ? -12.844 11.828 -8.648 1 94.75 91 LYS A CA 1
ATOM 654 C C . LYS A 1 91 ? -13.492 12.82 -7.684 1 94.75 91 LYS A C 1
ATOM 656 O O . LYS A 1 91 ? -14.711 12.953 -7.652 1 94.75 91 LYS A O 1
ATOM 661 N N . PHE A 1 92 ? -12.695 13.508 -6.902 1 95.5 92 PHE A N 1
ATOM 662 C CA . PHE A 1 92 ? -13.211 14.367 -5.84 1 95.5 92 PHE A CA 1
ATOM 663 C C . PHE A 1 92 ? -13.875 15.609 -6.422 1 95.5 92 PHE A C 1
ATOM 665 O O . PHE A 1 92 ? -14.672 16.266 -5.75 1 95.5 92 PHE A O 1
ATOM 672 N N . VAL A 1 93 ? -13.602 15.891 -7.652 1 93 93 VAL A N 1
ATOM 673 C CA . VAL A 1 93 ? -14.188 17.047 -8.32 1 93 93 VAL A CA 1
ATOM 674 C C . VAL A 1 93 ? -15.672 16.797 -8.57 1 93 93 VAL A C 1
ATOM 676 O O . VAL A 1 93 ? -16.5 17.703 -8.375 1 93 93 VAL A O 1
ATOM 679 N N . ASP A 1 94 ? -16.016 15.57 -8.898 1 94.31 94 ASP A N 1
ATOM 680 C CA . ASP A 1 94 ? -17.375 15.242 -9.297 1 94.31 94 ASP A CA 1
ATOM 681 C C . ASP A 1 94 ? -18.109 14.469 -8.203 1 94.31 94 ASP A C 1
ATOM 683 O O . ASP A 1 94 ? -19.328 14.461 -8.141 1 94.31 94 ASP A O 1
ATOM 687 N N . ASP A 1 95 ? -17.391 13.836 -7.375 1 96.06 95 ASP A N 1
ATOM 688 C CA . ASP A 1 95 ? -17.969 13.016 -6.316 1 96.06 95 ASP A CA 1
ATOM 689 C C . ASP A 1 95 ? -17.719 13.641 -4.945 1 96.06 95 ASP A C 1
ATOM 691 O O . ASP A 1 95 ? -16.891 13.141 -4.176 1 96.06 95 ASP A O 1
ATOM 695 N N . LYS A 1 96 ? -18.547 14.523 -4.566 1 95.5 96 LYS A N 1
ATOM 696 C CA . LYS A 1 96 ? -18.375 15.297 -3.344 1 95.5 96 LYS A CA 1
ATOM 697 C C . LYS A 1 96 ? -18.625 14.438 -2.107 1 95.5 96 LYS A C 1
ATOM 699 O O . LYS A 1 96 ? -18 14.656 -1.062 1 95.5 96 LYS A O 1
ATOM 704 N N . GLU A 1 97 ? -19.5 13.547 -2.279 1 97.25 97 GLU A N 1
ATOM 705 C CA . GLU A 1 97 ? -19.797 12.68 -1.148 1 97.25 97 GLU A CA 1
ATOM 706 C C . GLU A 1 97 ? -18.578 11.844 -0.757 1 97.25 97 GLU A C 1
ATOM 708 O O . GLU A 1 97 ? -18.234 11.758 0.423 1 97.25 97 GLU A O 1
ATOM 713 N N . ARG A 1 98 ? -17.906 11.266 -1.704 1 96.88 98 ARG A N 1
ATOM 714 C CA . ARG A 1 98 ? -16.719 10.477 -1.437 1 96.88 98 ARG A CA 1
ATOM 715 C C . ARG A 1 98 ? -15.586 11.352 -0.917 1 96.88 98 ARG A C 1
ATOM 717 O O . ARG A 1 98 ? -14.875 10.961 0.016 1 96.88 98 ARG A O 1
ATOM 724 N N . LYS A 1 99 ? -15.477 12.484 -1.505 1 97.75 99 LYS A N 1
ATOM 725 C CA . LYS A 1 99 ? -14.492 13.461 -1.036 1 97.75 99 LYS A CA 1
ATOM 726 C C . LYS A 1 99 ? -14.695 13.773 0.444 1 97.75 99 LYS A C 1
ATOM 728 O O . LYS A 1 99 ? -13.75 13.68 1.236 1 97.75 99 LYS A O 1
ATOM 733 N N . ASP A 1 100 ? -15.922 14.07 0.778 1 97.94 100 ASP A N 1
ATOM 734 C CA . ASP A 1 100 ? -16.219 14.477 2.146 1 97.94 100 ASP A CA 1
ATOM 735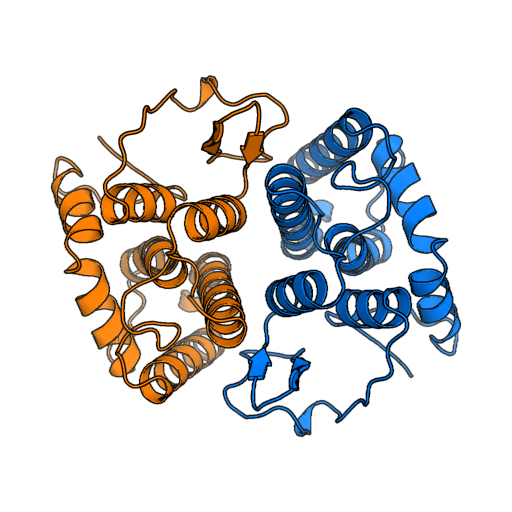 C C . ASP A 1 100 ? -16.016 13.32 3.121 1 97.94 100 ASP A C 1
ATOM 737 O O . ASP A 1 100 ? -15.562 13.523 4.25 1 97.94 100 ASP A O 1
ATOM 741 N N . LYS A 1 101 ? -16.328 12.164 2.691 1 96.88 101 LYS A N 1
ATOM 742 C CA . LYS A 1 101 ? -16.094 10.992 3.535 1 96.88 101 LYS A CA 1
ATOM 743 C C . LYS A 1 101 ? -14.617 10.805 3.836 1 96.88 101 LYS A C 1
ATOM 745 O O . LYS A 1 101 ? -14.234 10.586 4.984 1 96.88 101 LYS A O 1
ATOM 750 N N . TRP A 1 102 ? -13.789 10.914 2.799 1 98 102 TRP A N 1
ATOM 751 C CA . TRP A 1 102 ? -12.344 10.773 2.953 1 98 102 TRP A CA 1
ATOM 752 C C . TRP A 1 102 ? -11.789 11.859 3.869 1 98 102 TRP A C 1
ATOM 754 O O . TRP A 1 102 ? -11.062 11.562 4.82 1 98 102 TRP A O 1
ATOM 764 N N . PHE A 1 103 ? -12.133 13.109 3.584 1 98.5 103 PHE A N 1
ATOM 765 C CA . PHE A 1 103 ? -11.547 14.219 4.324 1 98.5 103 PHE A CA 1
ATOM 766 C C . PHE A 1 103 ? -12.039 14.227 5.766 1 98.5 103 PHE A C 1
ATOM 768 O O . PHE A 1 103 ? -11.281 14.555 6.684 1 98.5 103 PHE A O 1
ATOM 775 N N . SER A 1 104 ? -13.273 13.844 5.938 1 98.19 104 SER A N 1
ATOM 776 C CA . SER A 1 104 ? -13.781 13.727 7.301 1 98.19 104 SER A CA 1
ATOM 777 C C . SER A 1 104 ? -13.047 12.633 8.07 1 98.19 104 SER A C 1
ATOM 779 O O . SER A 1 104 ? -12.68 12.82 9.234 1 98.19 104 SER A O 1
ATOM 781 N N . TYR A 1 105 ? -12.852 11.539 7.426 1 97.81 105 TYR A N 1
ATOM 782 C CA . TYR A 1 105 ? -12.148 10.414 8.031 1 97.81 105 TYR A CA 1
ATOM 783 C C . TYR A 1 105 ? -10.734 10.82 8.438 1 97.81 105 TYR A C 1
ATOM 785 O O . TYR A 1 105 ? -10.328 10.609 9.586 1 97.81 105 TYR A O 1
ATOM 793 N N . LEU A 1 106 ? -9.984 11.422 7.551 1 98.5 106 LEU A N 1
ATOM 794 C CA . LEU A 1 106 ? -8.609 11.836 7.824 1 98.5 106 LEU A CA 1
ATOM 795 C C . LEU A 1 106 ? -8.57 12.891 8.93 1 98.5 106 LEU A C 1
ATOM 797 O O . LEU A 1 106 ? -7.707 12.844 9.805 1 98.5 106 LEU A O 1
ATOM 801 N N . ASP A 1 107 ? -9.516 13.812 8.836 1 98.75 107 ASP A N 1
ATOM 802 C CA . ASP A 1 107 ? -9.602 14.883 9.828 1 98.75 107 ASP A CA 1
ATOM 803 C C . ASP A 1 107 ? -9.789 14.312 11.234 1 98.75 107 ASP A C 1
ATOM 805 O O . ASP A 1 107 ? -9.07 14.68 12.156 1 98.75 107 ASP A O 1
ATOM 809 N N . LYS A 1 108 ? -10.711 13.414 11.367 1 98.12 108 LYS A N 1
ATOM 810 C CA . LYS A 1 108 ? -11.016 12.805 12.664 1 98.12 108 LYS A CA 1
ATOM 811 C C . LYS A 1 108 ? -9.852 11.945 13.148 1 98.12 108 LYS A C 1
ATOM 813 O O . LYS A 1 108 ? -9.555 11.922 14.344 1 98.12 108 LYS A O 1
ATOM 818 N N . LYS A 1 109 ? -9.195 11.242 12.258 1 97.56 109 LYS A N 1
ATOM 819 C CA . LYS A 1 109 ? -8.07 10.391 12.633 1 97.56 109 LYS A CA 1
ATOM 820 C C . LYS A 1 109 ? -6.902 11.234 13.148 1 97.56 109 LYS A C 1
ATOM 822 O O . LYS A 1 109 ? -6.293 10.891 14.164 1 97.56 109 LYS A O 1
ATOM 827 N N . ILE A 1 110 ? -6.574 12.281 12.453 1 98.5 110 ILE A N 1
ATOM 828 C CA . ILE A 1 110 ? -5.484 13.156 12.859 1 98.5 110 ILE A CA 1
ATOM 829 C C . ILE A 1 110 ? -5.809 13.789 14.211 1 98.5 110 ILE A C 1
ATOM 831 O O . ILE A 1 110 ? -4.953 13.844 15.102 1 98.5 110 ILE A O 1
ATOM 835 N N . ALA A 1 111 ? -7.07 14.219 14.344 1 98.31 111 ALA A N 1
ATOM 836 C CA . ALA A 1 111 ? -7.504 14.797 15.617 1 98.31 111 ALA A CA 1
ATOM 837 C C . ALA A 1 111 ? -7.371 13.789 16.75 1 98.31 111 ALA A C 1
ATOM 839 O O . ALA A 1 111 ? -6.867 14.125 17.828 1 98.31 111 ALA A O 1
ATOM 840 N N . ALA A 1 112 ? -7.746 12.609 16.531 1 96.5 112 ALA A N 1
ATOM 841 C CA . ALA A 1 112 ? -7.73 11.562 17.562 1 96.5 112 ALA A CA 1
ATOM 842 C C . ALA A 1 112 ? -6.301 11.234 17.984 1 96.5 112 ALA A C 1
ATOM 844 O O . ALA A 1 112 ? -6.062 10.875 19.141 1 96.5 112 ALA A O 1
ATOM 845 N N . GLY A 1 113 ? -5.391 11.367 17.109 1 96.19 113 GLY A N 1
ATOM 846 C CA . GLY A 1 113 ? -3.996 11.094 17.422 1 96.19 113 GLY A CA 1
ATOM 847 C C . GLY A 1 113 ? -3.4 12.094 18.391 1 96.19 113 GLY A C 1
ATOM 848 O O . GLY A 1 113 ? -2.441 11.781 19.109 1 96.19 113 GLY A O 1
ATOM 849 N N . GLY A 1 114 ? -3.828 13.359 18.25 1 97.69 114 GLY A N 1
ATOM 850 C CA . GLY A 1 114 ? -3.488 14.367 19.25 1 97.69 114 GLY A CA 1
ATOM 851 C C . GLY A 1 114 ? -2.15 15.031 19 1 97.69 114 GLY A C 1
ATOM 852 O O . GLY A 1 114 ? -1.756 15.945 19.719 1 97.69 114 GLY A O 1
ATOM 853 N N . THR A 1 115 ? -1.412 14.602 18.031 1 98.44 115 THR A N 1
ATOM 854 C CA . THR A 1 115 ? -0.063 15.117 17.812 1 98.44 115 THR A CA 1
ATOM 855 C C . THR A 1 115 ? -0.018 16.047 16.609 1 98.44 115 THR A C 1
ATOM 857 O O . THR A 1 115 ? 0.958 16.766 16.406 1 98.44 115 THR A O 1
ATOM 860 N N . GLY A 1 116 ? -1.072 15.914 15.742 1 98.62 116 GLY A N 1
ATOM 861 C CA . GLY A 1 116 ? -1.104 16.688 14.508 1 98.62 116 GLY A CA 1
ATOM 862 C C . GLY A 1 116 ? -0.479 15.953 13.336 1 98.62 116 GLY A C 1
ATOM 863 O O . GLY A 1 116 ? -0.523 16.438 12.203 1 98.62 116 GLY A O 1
ATOM 864 N N . TRP A 1 117 ? 0.134 14.812 13.586 1 98.88 117 TRP A N 1
ATOM 865 C CA . TRP A 1 117 ? 0.669 13.984 12.516 1 98.88 117 TRP A CA 1
ATOM 866 C C . TRP A 1 117 ? -0.3 12.859 12.156 1 98.88 117 TRP A C 1
ATOM 868 O O . TRP A 1 117 ? -1.14 12.477 12.977 1 98.88 117 TRP A O 1
ATOM 878 N N . ALA A 1 118 ? -0.208 12.352 10.984 1 98.69 118 ALA A N 1
ATOM 879 C CA . ALA A 1 118 ? -1.219 11.484 10.383 1 98.69 118 ALA A CA 1
ATOM 880 C C . ALA A 1 118 ? -1.402 10.211 11.195 1 98.69 118 ALA A C 1
ATOM 882 O O . ALA A 1 118 ? -2.51 9.672 11.273 1 98.69 118 ALA A O 1
ATOM 883 N N . ALA A 1 119 ? -0.285 9.727 11.82 1 98.06 119 ALA A N 1
ATOM 884 C CA . ALA A 1 119 ? -0.361 8.461 12.547 1 98.06 119 ALA A CA 1
ATOM 885 C C . ALA A 1 119 ? -0.308 8.68 14.055 1 98.06 119 ALA A C 1
ATOM 887 O O . ALA A 1 119 ? -0.1 7.742 14.82 1 98.06 119 ALA A O 1
ATOM 888 N N . GLY A 1 120 ? -0.424 9.922 14.453 1 97.88 120 GLY A N 1
ATOM 889 C CA . GLY A 1 120 ? -0.403 10.25 15.867 1 97.88 120 GLY A CA 1
ATOM 890 C C . GLY A 1 120 ? 0.959 10.047 16.5 1 97.88 120 GLY A C 1
ATOM 891 O O . GLY A 1 120 ? 1.063 9.875 17.719 1 97.88 120 GLY A O 1
ATOM 892 N N . THR A 1 121 ? 1.982 9.953 15.703 1 98.44 121 THR A N 1
ATOM 893 C CA . THR A 1 121 ? 3.344 9.789 16.203 1 98.44 121 THR A CA 1
ATOM 894 C C . THR A 1 121 ? 3.891 11.117 16.719 1 98.44 121 THR A C 1
ATOM 896 O O . THR A 1 121 ? 3.346 12.18 16.422 1 98.44 121 THR A O 1
ATOM 899 N N . ALA A 1 122 ? 4.996 11.047 17.469 1 98 122 ALA A N 1
ATOM 900 C CA . ALA A 1 122 ? 5.578 12.234 18.094 1 98 122 ALA A CA 1
ATOM 901 C C . ALA A 1 122 ? 6.219 13.133 17.047 1 98 122 ALA A C 1
ATOM 903 O O . ALA A 1 122 ? 6.305 14.352 17.219 1 98 122 ALA A O 1
ATOM 904 N N . SER A 1 123 ? 6.664 12.57 16.016 1 98.25 123 SER A N 1
ATOM 905 C CA . SER A 1 123 ? 7.293 13.242 14.891 1 98.25 123 SER A CA 1
ATOM 906 C C . SER A 1 123 ? 6.719 12.742 13.562 1 98.25 123 SER A C 1
ATOM 908 O O . SER A 1 123 ? 6.059 11.703 13.523 1 98.25 123 SER A O 1
ATOM 910 N N . PRO A 1 124 ? 6.863 13.57 12.469 1 98.75 124 PRO A N 1
ATOM 911 C CA . PRO A 1 124 ? 6.371 13.07 11.188 1 98.75 124 PRO A CA 1
ATOM 912 C C . PRO A 1 124 ? 7.07 11.781 10.75 1 98.75 124 PRO A C 1
ATOM 914 O O . PRO A 1 124 ? 8.227 11.547 11.117 1 98.75 124 PRO A O 1
ATOM 917 N N . THR A 1 125 ? 6.406 10.977 10.047 1 98.88 125 THR A N 1
ATOM 918 C CA . THR A 1 125 ? 6.898 9.703 9.539 1 98.88 125 THR A CA 1
ATOM 919 C C . THR A 1 125 ? 6.75 9.641 8.016 1 98.88 125 THR A C 1
ATOM 921 O O . THR A 1 125 ? 6.316 10.609 7.391 1 98.88 125 THR A O 1
ATOM 924 N N . ILE A 1 126 ? 7.055 8.531 7.465 1 98.94 126 ILE A N 1
ATOM 925 C CA . ILE A 1 126 ? 6.938 8.273 6.031 1 98.94 126 ILE A CA 1
ATOM 926 C C . ILE A 1 126 ? 5.484 8.461 5.594 1 98.94 126 ILE A C 1
ATOM 928 O O . ILE A 1 126 ? 5.215 8.773 4.434 1 98.94 126 ILE A O 1
ATOM 932 N N . ALA A 1 127 ? 4.531 8.273 6.488 1 98.94 127 ALA A N 1
ATOM 933 C CA . ALA A 1 127 ? 3.131 8.5 6.145 1 98.94 127 ALA A CA 1
ATOM 934 C C . ALA A 1 127 ? 2.881 9.969 5.812 1 98.94 127 ALA A C 1
ATOM 936 O O . ALA A 1 127 ? 2.24 10.289 4.805 1 98.94 127 ALA A O 1
ATOM 937 N N . ASP A 1 128 ? 3.387 10.828 6.645 1 98.94 128 ASP A N 1
ATOM 938 C CA . ASP A 1 128 ? 3.215 12.258 6.41 1 98.94 128 ASP A CA 1
ATOM 939 C C . ASP A 1 128 ? 3.916 12.695 5.125 1 98.94 128 ASP A C 1
ATOM 941 O O . ASP A 1 128 ? 3.385 13.508 4.367 1 98.94 128 ASP A O 1
ATOM 945 N N . PHE A 1 129 ? 5.074 12.148 4.883 1 98.88 129 PHE A N 1
ATOM 946 C CA . PHE A 1 129 ? 5.836 12.508 3.691 1 98.88 129 PHE A CA 1
ATOM 947 C C . PHE A 1 129 ? 5.117 12.039 2.428 1 98.88 129 PHE A C 1
ATOM 949 O O . PHE A 1 129 ? 5.109 12.75 1.419 1 98.88 129 PHE A O 1
ATOM 956 N N . HIS A 1 130 ? 4.543 10.867 2.459 1 98.75 130 HIS A N 1
ATOM 957 C CA . HIS A 1 130 ? 3.752 10.414 1.317 1 98.75 130 HIS A CA 1
ATOM 958 C C . HIS A 1 130 ? 2.494 11.258 1.151 1 98.75 130 HIS A C 1
ATOM 960 O O . HIS A 1 130 ? 2.018 11.461 0.032 1 98.75 130 HIS A O 1
ATOM 966 N N . GLY A 1 131 ? 1.999 11.742 2.299 1 98.75 131 GLY A N 1
ATOM 967 C CA . GLY A 1 131 ? 0.838 12.617 2.26 1 98.75 131 GLY A CA 1
ATOM 968 C C . GLY A 1 131 ? 1.078 13.891 1.477 1 98.75 131 GLY A C 1
ATOM 969 O O . GLY A 1 131 ? 0.151 14.445 0.882 1 98.75 131 GLY A O 1
ATOM 970 N N . VAL A 1 132 ? 2.314 14.344 1.47 1 98.06 132 VAL A N 1
ATOM 971 C CA . VAL A 1 132 ? 2.656 15.547 0.72 1 98.06 132 VAL A CA 1
ATOM 972 C C . VAL A 1 132 ? 2.344 15.344 -0.76 1 98.06 132 VAL A C 1
ATOM 974 O O . VAL A 1 132 ? 1.714 16.203 -1.392 1 98.06 132 VAL A O 1
ATOM 977 N N . PHE A 1 133 ? 2.709 14.211 -1.284 1 96.81 133 PHE A N 1
ATOM 978 C CA . PHE A 1 133 ? 2.443 13.898 -2.684 1 96.81 133 PHE A CA 1
ATOM 979 C C . PHE A 1 133 ? 0.947 13.938 -2.973 1 96.81 133 PHE A C 1
ATOM 981 O O . PHE A 1 133 ? 0.512 14.586 -3.93 1 96.81 133 PHE A O 1
ATOM 988 N N . ALA A 1 134 ? 0.169 13.297 -2.123 1 97.94 134 ALA A N 1
ATOM 989 C CA . ALA A 1 134 ? -1.276 13.211 -2.316 1 97.94 134 ALA A CA 1
ATOM 990 C C . ALA A 1 134 ? -1.924 14.594 -2.262 1 9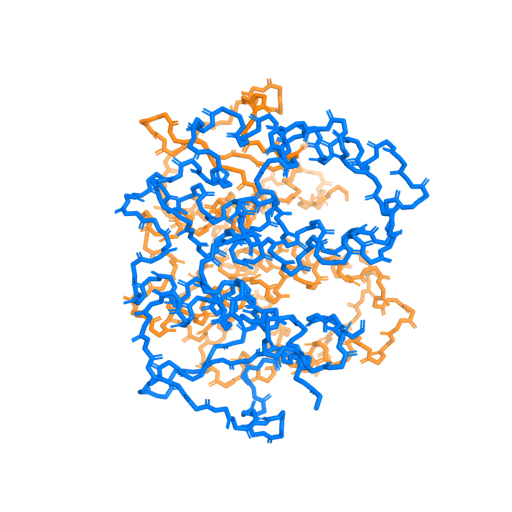7.94 134 ALA A C 1
ATOM 992 O O . ALA A 1 134 ? -2.74 14.938 -3.119 1 97.94 134 ALA A O 1
ATOM 993 N N . PHE A 1 135 ? -1.524 15.383 -1.371 1 97.81 135 PHE A N 1
ATOM 994 C CA . PHE A 1 135 ? -2.256 16.625 -1.144 1 97.81 135 PHE A CA 1
ATOM 995 C C . PHE A 1 135 ? -1.746 17.734 -2.062 1 97.81 135 PHE A C 1
ATOM 997 O O . PHE A 1 135 ? -2.441 18.719 -2.293 1 97.81 135 PHE A O 1
ATOM 1004 N N . GLU A 1 136 ? -0.533 17.594 -2.633 1 95.88 136 GLU A N 1
ATOM 1005 C CA . GLU A 1 136 ? -0.156 18.469 -3.74 1 95.88 136 GLU A CA 1
ATOM 1006 C C . GLU A 1 136 ? -1.147 18.344 -4.895 1 95.88 136 GLU A C 1
ATOM 1008 O O . GLU A 1 136 ? -1.482 19.344 -5.535 1 95.88 136 GLU A O 1
ATOM 1013 N N . TRP A 1 137 ? -1.598 17.109 -5.125 1 96.31 137 TRP A N 1
ATOM 1014 C CA . TRP A 1 137 ? -2.576 16.906 -6.188 1 96.31 137 TRP A CA 1
ATOM 1015 C C . TRP A 1 137 ? -3.936 17.484 -5.793 1 96.31 137 TRP A C 1
ATOM 1017 O O . TRP A 1 137 ? -4.633 18.062 -6.621 1 96.31 137 TRP A O 1
ATOM 1027 N N . VAL A 1 138 ? -4.324 17.312 -4.523 1 97.19 138 VAL A N 1
ATOM 1028 C CA . VAL A 1 138 ? -5.582 17.844 -4.023 1 97.19 138 VAL A CA 1
ATOM 1029 C C . VAL A 1 138 ? -5.602 19.359 -4.203 1 97.19 138 VAL A C 1
ATOM 1031 O O . VAL A 1 138 ? -6.582 19.922 -4.695 1 97.19 138 VAL A O 1
ATOM 1034 N N . VAL A 1 139 ? -4.527 19.984 -3.873 1 95.62 139 VAL A N 1
ATOM 1035 C CA . VAL A 1 139 ? -4.41 21.438 -3.967 1 95.62 139 VAL A CA 1
ATOM 1036 C C . VAL A 1 139 ? -4.359 21.859 -5.434 1 95.62 139 VAL A C 1
ATOM 1038 O O . VAL A 1 139 ? -5.016 22.828 -5.832 1 95.62 139 VAL A O 1
ATOM 1041 N N . LYS A 1 140 ? -3.625 21.156 -6.266 1 93.69 140 LYS A N 1
ATOM 1042 C CA . LYS A 1 140 ? -3.508 21.484 -7.684 1 93.69 140 LYS A CA 1
ATOM 1043 C C . LYS A 1 140 ? -4.867 21.438 -8.375 1 93.69 140 LYS A C 1
ATOM 1045 O O . LYS A 1 140 ? -5.141 22.219 -9.273 1 93.69 140 LYS A O 1
ATOM 1050 N N . LYS A 1 141 ? -5.727 20.547 -7.934 1 95.44 141 LYS A N 1
ATOM 1051 C CA . LYS A 1 141 ? -7.062 20.406 -8.508 1 95.44 141 LYS A CA 1
ATOM 1052 C C . LYS A 1 141 ? -8.039 21.391 -7.859 1 95.44 141 LYS A C 1
ATOM 1054 O O . LYS A 1 141 ? -9.242 21.344 -8.141 1 95.44 141 LYS A O 1
ATOM 1059 N N . GLN A 1 142 ? -7.559 22.172 -6.945 1 95.62 142 GLN A N 1
ATOM 1060 C CA . GLN A 1 142 ? -8.336 23.203 -6.262 1 95.62 142 GLN A CA 1
ATOM 1061 C C . GLN A 1 142 ? -9.477 22.594 -5.461 1 95.62 142 GLN A C 1
ATOM 1063 O O . GLN A 1 142 ? -10.578 23.141 -5.422 1 95.62 142 GLN A O 1
ATOM 1068 N N . ILE A 1 143 ? -9.211 21.453 -4.93 1 97 143 ILE A N 1
ATOM 1069 C CA . ILE A 1 143 ? -10.188 20.812 -4.055 1 97 143 ILE A CA 1
ATOM 1070 C C . ILE A 1 143 ? -10.109 21.422 -2.658 1 97 143 ILE A C 1
ATOM 1072 O O . ILE A 1 143 ? -9.07 21.359 -2 1 97 143 ILE A O 1
ATOM 1076 N N . ASP A 1 144 ? -11.188 21.969 -2.248 1 96.25 144 ASP A N 1
ATOM 1077 C CA . ASP A 1 144 ? -11.211 22.672 -0.966 1 96.25 144 ASP A CA 1
ATOM 1078 C C . ASP A 1 144 ? -11.375 21.688 0.19 1 96.25 144 ASP A C 1
ATOM 1080 O O . ASP A 1 144 ? -12.242 20.812 0.154 1 96.25 144 ASP A O 1
ATOM 1084 N N . PHE A 1 145 ? -10.531 21.766 1.225 1 97.88 145 PHE A N 1
ATOM 1085 C CA . PHE A 1 145 ? -10.648 20.953 2.432 1 97.88 145 PHE A CA 1
ATOM 1086 C C . PHE A 1 145 ? -10.492 21.812 3.68 1 97.88 145 PHE A C 1
ATOM 1088 O O . PHE A 1 145 ? -10.133 21.312 4.746 1 97.88 145 PHE A O 1
ATOM 1095 N N . SER A 1 146 ? -10.758 23.094 3.641 1 98 146 SER A N 1
ATOM 1096 C CA . SER A 1 146 ? -10.547 24.062 4.711 1 98 146 SER A CA 1
ATOM 1097 C C . SER A 1 146 ? -11.5 23.812 5.875 1 98 146 SER A C 1
ATOM 1099 O O . SER A 1 146 ? -11.234 24.234 7.004 1 98 146 SER A O 1
ATOM 1101 N N . GLU A 1 147 ? -12.656 23.172 5.633 1 98.06 147 GLU A N 1
ATOM 1102 C CA . GLU A 1 147 ? -13.625 22.906 6.688 1 98.06 147 GLU A CA 1
ATOM 1103 C C . GLU A 1 147 ? -13.133 21.812 7.633 1 98.06 147 GLU A C 1
ATOM 1105 O O . GLU A 1 147 ? -13.656 21.656 8.734 1 98.06 147 GLU A O 1
ATOM 1110 N N . TYR A 1 148 ? -12.18 21.031 7.184 1 98.81 148 TYR A N 1
ATOM 1111 C CA . TYR A 1 148 ? -11.602 19.969 7.996 1 98.81 148 TYR A CA 1
ATOM 1112 C C . TYR A 1 148 ? -10.359 20.469 8.734 1 98.81 148 TYR A C 1
ATOM 1114 O O . TYR A 1 148 ? -9.242 20.328 8.234 1 98.81 148 TYR A O 1
ATOM 1122 N N . LYS A 1 149 ? -10.492 20.906 9.906 1 98.75 149 LYS A N 1
ATOM 1123 C CA . LYS A 1 149 ? -9.531 21.75 10.609 1 98.75 149 LYS A CA 1
ATOM 1124 C C . LYS A 1 149 ? -8.258 20.969 10.938 1 98.75 149 LYS A C 1
ATOM 1126 O O . LYS A 1 149 ? -7.152 21.484 10.758 1 98.75 149 LYS A O 1
ATOM 1131 N N . SER A 1 150 ? -8.406 19.766 11.453 1 98.88 150 SER A N 1
ATOM 1132 C CA . SER A 1 150 ? -7.215 19 11.789 1 98.88 150 SER A CA 1
ATOM 1133 C C . SER A 1 150 ? -6.43 18.609 10.539 1 98.88 150 SER A C 1
ATOM 1135 O O . SER A 1 150 ? -5.195 18.609 10.555 1 98.88 150 SER A O 1
ATOM 1137 N N . LEU A 1 151 ? -7.152 18.312 9.531 1 98.88 151 LEU A N 1
ATOM 1138 C CA . LEU A 1 151 ? -6.52 17.969 8.266 1 98.88 151 LEU A CA 1
ATOM 1139 C C . LEU A 1 151 ? -5.789 19.172 7.684 1 98.88 151 LEU A C 1
ATOM 1141 O O . LEU A 1 151 ? -4.66 19.062 7.207 1 98.88 151 LEU A O 1
ATOM 1145 N N . THR A 1 152 ? -6.453 20.328 7.707 1 98.81 152 THR A N 1
ATOM 1146 C CA . THR A 1 152 ? -5.84 21.562 7.23 1 98.81 152 THR A CA 1
ATOM 1147 C C . THR A 1 152 ? -4.602 21.906 8.055 1 98.81 152 THR A C 1
ATOM 1149 O O . THR A 1 152 ? -3.564 22.281 7.504 1 98.81 152 THR A O 1
ATOM 1152 N N . ALA A 1 153 ? -4.738 21.766 9.312 1 98.88 153 ALA A N 1
ATOM 1153 C CA . ALA A 1 153 ? -3.605 22.016 10.195 1 98.88 153 ALA A CA 1
ATOM 1154 C C . ALA A 1 153 ? -2.451 21.062 9.906 1 98.88 153 ALA A C 1
ATOM 1156 O O . ALA A 1 153 ? -1.284 21.469 9.945 1 98.88 153 ALA A O 1
ATOM 1157 N N . TRP A 1 154 ? -2.742 19.797 9.68 1 98.94 154 TRP A N 1
ATOM 1158 C CA . TRP A 1 154 ? -1.72 18.828 9.297 1 98.94 154 TRP A CA 1
ATOM 1159 C C . TRP A 1 154 ? -0.989 19.266 8.039 1 98.94 154 TRP A C 1
ATOM 1161 O O . TRP A 1 154 ? 0.241 19.203 7.969 1 98.94 154 TRP A O 1
ATOM 1171 N N . TRP A 1 155 ? -1.745 19.672 7.02 1 98.81 155 TRP A N 1
ATOM 1172 C CA . TRP A 1 155 ? -1.16 20.094 5.754 1 98.81 155 TRP A CA 1
ATOM 1173 C C . TRP A 1 155 ? -0.201 21.266 5.957 1 98.81 155 TRP A C 1
ATOM 1175 O O . TRP A 1 155 ? 0.92 21.25 5.445 1 98.81 155 TRP A O 1
ATOM 1185 N N . ASP A 1 156 ? -0.644 22.25 6.734 1 98.69 156 ASP A N 1
ATOM 1186 C CA . ASP A 1 156 ? 0.212 23.391 7.043 1 98.69 156 ASP A CA 1
ATOM 1187 C C . ASP A 1 156 ? 1.47 22.953 7.789 1 98.69 156 ASP A C 1
ATOM 1189 O O . ASP A 1 156 ? 2.57 23.422 7.496 1 98.69 156 ASP A O 1
ATOM 1193 N N . LYS A 1 157 ? 1.293 22.062 8.727 1 98.81 157 LYS A N 1
ATOM 1194 C CA . LYS A 1 157 ? 2.381 21.578 9.578 1 98.81 157 LYS A CA 1
ATOM 1195 C C . LYS A 1 157 ? 3.424 20.828 8.758 1 98.81 157 LYS A C 1
ATOM 1197 O O . LYS A 1 157 ? 4.625 21.062 8.906 1 98.81 157 LYS A O 1
ATOM 1202 N N . ILE A 1 158 ? 2.965 19.938 7.875 1 98.81 158 ILE A N 1
ATOM 1203 C CA . ILE A 1 158 ? 3.904 19.109 7.133 1 98.81 158 ILE A CA 1
ATOM 1204 C C . ILE A 1 158 ? 4.613 19.953 6.074 1 98.81 158 ILE A C 1
ATOM 1206 O O . ILE A 1 158 ? 5.793 19.734 5.785 1 98.81 158 ILE A O 1
ATOM 1210 N N . LYS A 1 159 ? 3.961 20.938 5.5 1 97.25 159 LYS A N 1
ATOM 1211 C CA . LYS A 1 159 ? 4.602 21.828 4.527 1 97.25 159 LYS A CA 1
ATOM 1212 C C . LYS A 1 159 ? 5.699 22.656 5.184 1 97.25 159 LYS A C 1
ATOM 1214 O O . LYS A 1 159 ? 6.703 22.984 4.547 1 97.25 159 LYS A O 1
ATOM 1219 N N . ALA A 1 160 ? 5.484 22.953 6.414 1 97.88 160 ALA A N 1
ATOM 1220 C CA . ALA A 1 160 ? 6.434 23.797 7.141 1 97.88 160 ALA A CA 1
ATOM 1221 C C . ALA A 1 160 ? 7.59 22.969 7.691 1 97.88 160 ALA A C 1
ATOM 1223 O O . ALA A 1 160 ? 8.602 23.516 8.125 1 97.88 160 ALA A O 1
ATOM 1224 N N . PHE A 1 161 ? 7.379 21.641 7.809 1 98.31 161 PHE A N 1
ATOM 1225 C CA . PHE A 1 161 ? 8.453 20.781 8.297 1 98.31 161 PHE A CA 1
ATOM 1226 C C . PHE A 1 161 ? 9.727 21 7.484 1 98.31 161 PHE A C 1
ATOM 1228 O O . PHE A 1 161 ? 9.688 21 6.254 1 98.31 161 PHE A O 1
ATOM 1235 N N . PRO A 1 162 ? 10.875 21.125 8.078 1 97.81 162 PRO A N 1
ATOM 1236 C CA . PRO A 1 162 ? 12.094 21.578 7.402 1 97.81 162 PRO A CA 1
ATOM 1237 C C . PRO A 1 162 ? 12.422 20.75 6.164 1 97.81 162 PRO A C 1
ATOM 1239 O O . PRO A 1 162 ? 12.68 21.297 5.094 1 97.81 162 PRO A O 1
ATOM 1242 N N . ALA A 1 163 ? 12.383 19.484 6.191 1 96.75 163 ALA A N 1
ATOM 1243 C CA . ALA A 1 163 ? 12.719 18.609 5.066 1 96.75 163 ALA A CA 1
ATOM 1244 C C . ALA A 1 163 ? 11.797 18.859 3.879 1 96.75 163 ALA A C 1
ATOM 1246 O O . ALA A 1 163 ? 12.242 18.859 2.727 1 96.75 163 ALA A O 1
ATOM 1247 N N . VAL A 1 164 ? 10.547 19.094 4.148 1 96.44 164 VAL A N 1
ATOM 1248 C CA . VAL A 1 164 ? 9.562 19.312 3.1 1 96.44 164 VAL A CA 1
ATOM 1249 C C . VAL A 1 164 ? 9.672 20.75 2.582 1 96.44 164 VAL A C 1
ATOM 1251 O O . VAL A 1 164 ? 9.664 20.984 1.37 1 96.44 164 VAL A O 1
ATOM 1254 N N . ASN A 1 165 ? 9.781 21.641 3.512 1 94.94 165 ASN A N 1
ATOM 1255 C CA . ASN A 1 165 ? 9.906 23.062 3.156 1 94.94 165 ASN A CA 1
ATOM 1256 C C . ASN A 1 165 ? 11.102 23.297 2.242 1 94.94 165 ASN A C 1
ATOM 1258 O O . ASN A 1 165 ? 11.023 24.094 1.298 1 94.94 165 ASN A O 1
ATOM 1262 N N . GLU A 1 166 ? 12.195 22.625 2.506 1 92.88 166 GLU A N 1
ATOM 1263 C CA . GLU A 1 166 ? 13.398 22.766 1.689 1 92.88 166 GLU A CA 1
ATOM 1264 C C . GLU A 1 166 ? 13.164 22.234 0.277 1 92.88 166 GLU A C 1
ATOM 1266 O O . GLU A 1 166 ? 13.727 22.766 -0.688 1 92.88 166 GLU A O 1
ATOM 1271 N N . LEU A 1 167 ? 12.398 21.156 0.147 1 92.44 167 LEU A N 1
ATOM 1272 C CA . LEU A 1 167 ? 12.07 20.656 -1.181 1 92.44 167 LEU A CA 1
ATOM 1273 C C . LEU A 1 167 ? 11.305 21.703 -1.987 1 92.44 167 LEU A C 1
ATOM 1275 O O . LEU A 1 167 ? 11.578 21.891 -3.172 1 92.44 167 LEU A O 1
ATOM 1279 N N . TYR A 1 168 ? 10.367 22.359 -1.316 1 89.94 168 TYR A N 1
ATOM 1280 C CA . TYR A 1 168 ? 9.609 23.406 -1.98 1 89.94 168 TYR A CA 1
ATOM 1281 C C . TYR A 1 168 ? 10.539 24.531 -2.453 1 89.94 168 TYR A C 1
ATOM 1283 O O . TYR A 1 168 ? 10.406 25.016 -3.574 1 89.94 168 TYR A O 1
ATOM 1291 N N . ALA A 1 169 ? 11.43 24.828 -1.613 1 89 169 ALA A N 1
ATOM 1292 C CA . ALA A 1 169 ? 12.352 25.922 -1.908 1 89 169 ALA A CA 1
ATOM 1293 C C . ALA A 1 169 ? 13.266 25.562 -3.076 1 89 169 ALA A C 1
ATOM 1295 O O . ALA A 1 169 ? 13.742 26.453 -3.791 1 89 169 ALA A O 1
ATOM 1296 N N . SER A 1 170 ? 13.523 24.297 -3.197 1 86.19 170 SER A N 1
ATOM 1297 C CA . SER A 1 170 ? 14.438 23.859 -4.246 1 86.19 170 SER A CA 1
ATOM 1298 C C . SER A 1 170 ? 13.742 23.828 -5.605 1 86.19 170 SER A C 1
ATOM 1300 O O . SER A 1 170 ? 14.406 23.703 -6.641 1 86.19 170 SER A O 1
ATOM 1302 N N . CYS A 1 171 ? 12.414 23.781 -5.562 1 79.56 171 CYS A N 1
ATOM 1303 C CA . CYS A 1 171 ? 11.672 23.781 -6.82 1 79.56 171 CYS A CA 1
ATOM 1304 C C . CYS A 1 171 ? 11.828 25.125 -7.531 1 79.56 171 CYS A C 1
ATOM 1306 O O . CYS A 1 171 ? 11.781 26.188 -6.895 1 79.56 171 CYS A O 1
ATOM 1308 N N . VAL A 1 172 ? 12.375 25.094 -8.688 1 61.31 172 VAL A N 1
ATOM 1309 C CA . VAL A 1 172 ? 12.664 26.328 -9.422 1 61.31 172 VAL A CA 1
ATOM 1310 C C . VAL A 1 172 ? 11.391 26.859 -10.055 1 61.31 172 VAL A C 1
ATOM 1312 O O . VAL A 1 172 ? 10.477 26.109 -10.375 1 61.31 172 VAL A O 1
ATOM 1315 N N . ASP A 1 173 ? 11.391 28.203 -10.211 1 56.16 173 ASP A N 1
ATOM 1316 C CA . ASP A 1 173 ? 10.531 29.078 -11 1 56.16 173 ASP A CA 1
ATOM 1317 C C . ASP A 1 173 ? 9.086 29 -10.508 1 56.16 173 ASP A C 1
ATOM 1319 O O . ASP A 1 173 ? 8.148 29.125 -11.297 1 56.16 173 ASP A O 1
ATOM 1323 N N . GLY A 1 174 ? 8.969 28.75 -9.328 1 57.5 174 GLY A N 1
ATOM 1324 C CA . GLY A 1 174 ? 7.605 28.797 -8.828 1 57.5 174 GLY A CA 1
ATOM 1325 C C . GLY A 1 174 ? 6.82 27.531 -9.102 1 57.5 174 GLY A C 1
ATOM 1326 O O . GLY A 1 174 ? 5.598 27.5 -8.93 1 57.5 174 GLY A O 1
ATOM 1327 N N . ARG A 1 175 ? 7.672 26.578 -9.547 1 57.97 175 ARG A N 1
ATOM 1328 C CA . ARG A 1 175 ? 6.977 25.375 -9.977 1 57.97 175 ARG A CA 1
ATOM 1329 C C . ARG A 1 175 ? 6.637 24.484 -8.789 1 57.97 175 ARG A C 1
ATOM 1331 O O . ARG A 1 175 ? 7.25 24.594 -7.723 1 57.97 175 ARG A O 1
ATOM 1338 N N . THR A 1 176 ? 5.629 23.828 -8.984 1 73.12 176 THR A N 1
ATOM 1339 C CA . THR A 1 176 ? 5.082 22.859 -8.039 1 73.12 176 THR A CA 1
ATOM 1340 C C . THR A 1 176 ? 5.945 21.609 -7.977 1 73.12 176 THR A C 1
ATOM 1342 O O . THR A 1 176 ? 6.832 21.422 -8.812 1 73.12 176 THR A O 1
ATOM 1345 N N . MET A 1 177 ? 5.891 20.875 -6.902 1 85.31 177 MET A N 1
ATOM 1346 C CA . MET A 1 177 ? 6.648 19.641 -6.668 1 85.31 177 MET A CA 1
ATOM 1347 C C . MET A 1 177 ? 6.137 18.516 -7.547 1 85.31 177 MET A C 1
ATOM 1349 O O . MET A 1 177 ? 6.773 17.469 -7.648 1 85.31 177 MET A O 1
ATOM 1353 N N . ILE A 1 178 ? 4.969 18.766 -8.242 1 86.38 178 ILE A N 1
ATOM 1354 C CA . ILE A 1 178 ? 4.387 17.719 -9.086 1 86.38 178 ILE A CA 1
ATOM 1355 C C . ILE A 1 178 ? 4.168 18.266 -10.5 1 86.38 178 ILE A C 1
ATOM 1357 O O . ILE A 1 178 ? 4.164 19.484 -10.711 1 86.38 178 ILE A O 1
ATOM 1361 N N . PRO A 1 179 ? 4.113 17.344 -11.539 1 80.56 179 PRO A N 1
ATOM 1362 C CA . PRO A 1 179 ? 3.967 17.812 -12.922 1 80.56 179 PRO A CA 1
ATOM 1363 C C . PRO A 1 179 ? 2.693 18.625 -13.133 1 80.56 179 PRO A C 1
ATOM 1365 O O . PRO A 1 179 ? 1.701 18.438 -12.43 1 80.56 179 PRO A O 1
ATOM 1368 N N . MET B 1 1 ? -23.344 -17.422 2.736 1 46.41 1 MET B N 1
ATOM 1369 C CA . MET B 1 1 ? -22.484 -17.188 1.579 1 46.41 1 MET B CA 1
ATOM 1370 C C . MET B 1 1 ? -21.25 -16.391 1.975 1 46.41 1 MET B C 1
ATOM 1372 O O . MET B 1 1 ? -21.359 -15.328 2.594 1 46.41 1 MET B O 1
ATOM 1376 N N . ASN B 1 2 ? -19.953 -17.172 2.094 1 63.41 2 ASN B N 1
ATOM 1377 C CA . ASN B 1 2 ? -18.844 -16.453 2.68 1 63.41 2 ASN B CA 1
ATOM 1378 C C . ASN B 1 2 ? -18.062 -15.672 1.622 1 63.41 2 ASN B C 1
ATOM 1380 O O . ASN B 1 2 ? -17.484 -16.266 0.71 1 63.41 2 ASN B O 1
ATOM 1384 N N . MET B 1 3 ? -18.438 -14.445 1.312 1 74.94 3 MET B N 1
ATOM 1385 C CA . MET B 1 3 ? -17.625 -13.555 0.49 1 74.94 3 MET B CA 1
ATOM 1386 C C . MET B 1 3 ? -16.609 -12.805 1.343 1 74.94 3 MET B C 1
ATOM 1388 O O . MET B 1 3 ? -16.953 -12.266 2.396 1 74.94 3 MET B O 1
ATOM 1392 N N . TYR B 1 4 ? -15.461 -12.914 0.828 1 83.88 4 TYR B N 1
ATOM 1393 C CA . TYR B 1 4 ? -14.375 -12.391 1.646 1 83.88 4 TYR B CA 1
ATOM 1394 C C . TYR B 1 4 ? -13.992 -10.984 1.203 1 83.88 4 TYR B C 1
ATOM 1396 O O . TYR B 1 4 ? -13.656 -10.141 2.033 1 83.88 4 TYR B O 1
ATOM 1404 N N . GLY B 1 5 ? -14.172 -10.789 -0.151 1 88.69 5 GLY B N 1
ATOM 1405 C CA . GLY B 1 5 ? -13.844 -9.469 -0.656 1 88.69 5 GLY B CA 1
ATOM 1406 C C . GLY B 1 5 ? -12.391 -9.086 -0.442 1 88.69 5 GLY B C 1
ATOM 1407 O O . GLY B 1 5 ? -11.484 -9.883 -0.728 1 88.69 5 GLY B O 1
ATOM 1408 N N . ARG B 1 6 ? -12.148 -7.852 0.005 1 92.38 6 ARG B N 1
ATOM 1409 C CA . ARG B 1 6 ? -10.797 -7.328 0.174 1 92.38 6 ARG B CA 1
ATOM 1410 C C . ARG B 1 6 ? -10.086 -8.016 1.331 1 92.38 6 ARG B C 1
ATOM 1412 O O . ARG B 1 6 ? -8.867 -7.895 1.481 1 92.38 6 ARG B O 1
ATOM 1419 N N . ALA B 1 7 ? -10.82 -8.812 2.092 1 93.75 7 ALA B N 1
ATOM 1420 C CA . ALA B 1 7 ? -10.25 -9.445 3.283 1 93.75 7 ALA B CA 1
ATOM 1421 C C . ALA B 1 7 ? -9.672 -10.812 2.955 1 93.75 7 ALA B C 1
ATOM 1423 O O . ALA B 1 7 ? -9.117 -11.484 3.828 1 93.75 7 ALA B O 1
ATOM 1424 N N . ILE B 1 8 ? -9.75 -11.266 1.696 1 94.88 8 ILE B N 1
ATOM 1425 C CA . ILE B 1 8 ? -9.328 -12.609 1.31 1 94.88 8 ILE B CA 1
ATOM 1426 C C . ILE B 1 8 ? -7.871 -12.828 1.725 1 94.88 8 ILE B C 1
ATOM 1428 O O . ILE B 1 8 ? -7.531 -13.875 2.283 1 94.88 8 ILE B O 1
ATOM 1432 N N . GLY B 1 9 ? -7 -11.844 1.411 1 97.56 9 GLY B N 1
ATOM 1433 C CA . GLY B 1 9 ? -5.598 -11.977 1.775 1 97.56 9 GLY B CA 1
ATOM 1434 C C . GLY B 1 9 ? -5.379 -12.078 3.273 1 97.56 9 GLY B C 1
ATOM 1435 O O . GLY B 1 9 ? -4.477 -12.789 3.725 1 97.56 9 GLY B O 1
ATOM 1436 N N . ILE B 1 10 ? -6.199 -11.398 4.066 1 97.44 10 ILE B N 1
ATOM 1437 C CA . ILE B 1 10 ? -6.113 -11.422 5.52 1 97.44 10 ILE B CA 1
ATOM 1438 C C . ILE B 1 10 ? -6.5 -12.805 6.035 1 97.44 10 ILE B C 1
ATOM 1440 O O . ILE B 1 10 ? -5.785 -13.398 6.848 1 97.44 10 ILE B O 1
ATOM 1444 N N . TYR B 1 11 ? -7.594 -13.359 5.484 1 95.94 11 TYR B N 1
ATOM 1445 C CA . TYR B 1 11 ? -8.016 -14.703 5.871 1 95.94 11 TYR B CA 1
ATOM 1446 C C . TYR B 1 11 ? -6.953 -15.734 5.512 1 95.94 11 TYR B C 1
ATOM 1448 O O . TYR B 1 11 ? -6.629 -16.609 6.32 1 95.94 11 TYR B O 1
ATOM 1456 N N . ALA B 1 12 ? -6.426 -15.609 4.332 1 97.5 12 ALA B N 1
ATOM 1457 C CA . ALA B 1 12 ? -5.387 -16.547 3.898 1 97.5 12 ALA B CA 1
ATOM 1458 C C . ALA B 1 12 ? -4.168 -16.469 4.812 1 97.5 12 ALA B C 1
ATOM 1460 O O . ALA B 1 12 ? -3.582 -17.484 5.168 1 97.5 12 ALA B O 1
ATOM 1461 N N . THR B 1 13 ? -3.764 -15.227 5.215 1 98.5 13 THR B N 1
ATOM 1462 C CA . THR B 1 13 ? -2.613 -15.016 6.086 1 98.5 13 THR B CA 1
ATOM 1463 C C . THR B 1 13 ? -2.842 -15.664 7.449 1 98.5 13 THR B C 1
ATOM 1465 O O . THR B 1 13 ? -1.959 -16.344 7.973 1 98.5 13 THR B O 1
ATOM 1468 N N . LEU B 1 14 ? -4.031 -15.492 8.008 1 97.69 14 LEU B N 1
ATOM 1469 C CA . LEU B 1 14 ? -4.359 -16.047 9.312 1 97.69 14 LEU B CA 1
ATOM 1470 C C . LEU B 1 14 ? -4.387 -17.578 9.258 1 97.69 14 LEU B C 1
ATOM 1472 O O . LEU B 1 14 ? -3.893 -18.25 10.172 1 97.69 14 LEU B O 1
ATOM 1476 N N . LYS B 1 15 ? -4.91 -18.109 8.195 1 96.81 15 LYS B N 1
ATOM 1477 C CA . LYS B 1 15 ? -4.941 -19.562 8.016 1 96.81 15 LYS B CA 1
ATOM 1478 C C . LYS B 1 15 ? -3.533 -20.125 7.836 1 96.81 15 LYS B C 1
ATOM 1480 O O . LYS B 1 15 ? -3.189 -21.156 8.43 1 96.81 15 LYS B O 1
ATOM 1485 N N . ALA B 1 16 ? -2.73 -19.469 7.031 1 98.31 16 ALA B N 1
ATOM 1486 C CA . ALA B 1 16 ? -1.354 -19.906 6.812 1 98.31 16 ALA B CA 1
ATOM 1487 C C . ALA B 1 16 ? -0.555 -19.87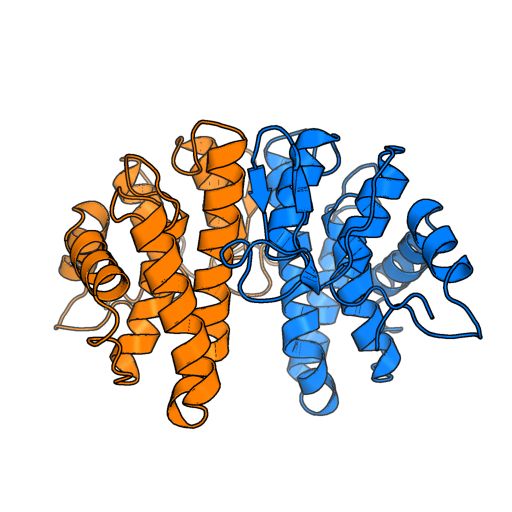5 8.109 1 98.31 16 ALA B C 1
ATOM 1489 O O . ALA B 1 16 ? 0.319 -20.719 8.328 1 98.31 16 ALA B O 1
ATOM 1490 N N . ALA B 1 17 ? -0.837 -18.875 8.961 1 98 17 ALA B N 1
ATOM 1491 C CA . ALA B 1 17 ? -0.148 -18.719 10.234 1 98 17 ALA B CA 1
ATOM 1492 C C . ALA B 1 17 ? -0.632 -19.766 11.242 1 98 17 ALA B C 1
ATOM 1494 O O . ALA B 1 17 ? 0.01 -19.984 12.273 1 98 17 ALA B O 1
ATOM 1495 N N . GLY B 1 18 ? -1.745 -20.312 10.977 1 97.5 18 GLY B N 1
ATOM 1496 C CA . GLY B 1 18 ? -2.303 -21.328 11.859 1 97.5 18 GLY B CA 1
ATOM 1497 C C . GLY B 1 18 ? -2.787 -20.75 13.18 1 97.5 18 GLY B C 1
ATOM 1498 O O . GLY B 1 18 ? -2.633 -21.375 14.234 1 97.5 18 GLY B O 1
ATOM 1499 N N . VAL B 1 19 ? -3.326 -19.578 13.18 1 96.62 19 VAL B N 1
ATOM 1500 C CA . VAL B 1 19 ? -3.75 -18.922 14.414 1 96.62 19 VAL B CA 1
ATOM 1501 C C . VAL B 1 19 ? -5.273 -18.844 14.461 1 96.62 19 VAL B C 1
ATOM 1503 O O . VAL B 1 19 ? -5.93 -18.734 13.422 1 96.62 19 VAL B O 1
ATOM 1506 N N . ALA B 1 20 ? -5.801 -18.875 15.648 1 94.5 20 ALA B N 1
ATOM 1507 C CA . ALA B 1 20 ? -7.238 -18.688 15.836 1 94.5 20 ALA B CA 1
ATOM 1508 C C . ALA B 1 20 ? -7.613 -17.219 15.727 1 94.5 20 ALA B C 1
ATOM 1510 O O . ALA B 1 20 ? -6.812 -16.328 16.062 1 94.5 20 ALA B O 1
ATOM 1511 N N . TYR B 1 21 ? -8.773 -16.984 15.148 1 94.19 21 TYR B N 1
ATOM 1512 C CA . TYR B 1 21 ? -9.312 -15.633 15.07 1 94.19 21 TYR B CA 1
ATOM 1513 C C . TYR B 1 21 ? -10.836 -15.648 15.164 1 94.19 21 TYR B C 1
ATOM 1515 O O . TYR B 1 21 ? -11.469 -16.688 14.961 1 94.19 21 TYR B O 1
ATOM 1523 N N . ALA B 1 22 ? -11.352 -14.484 15.523 1 92.25 22 ALA B N 1
ATOM 1524 C CA . ALA B 1 22 ? -12.797 -14.297 15.547 1 92.25 22 ALA B CA 1
ATOM 1525 C C . ALA B 1 22 ? -13.227 -13.242 14.531 1 92.25 22 ALA B C 1
ATOM 1527 O O . ALA B 1 22 ? -12.477 -12.305 14.242 1 92.25 22 ALA B O 1
ATOM 1528 N N . GLU B 1 23 ? -1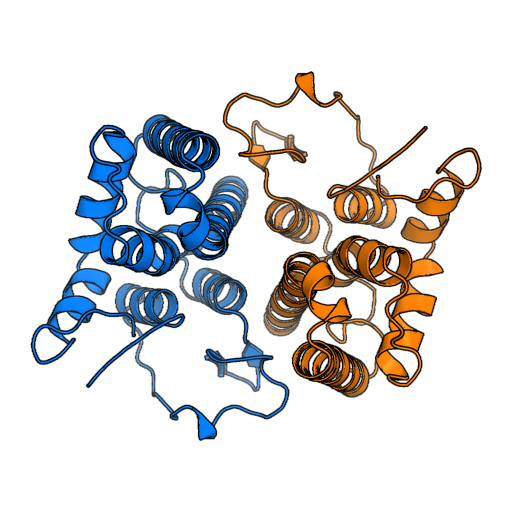4.367 -13.477 14 1 89.31 23 GLU B N 1
ATOM 1529 C CA . GLU B 1 23 ? -14.953 -12.5 13.094 1 89.31 23 GLU B CA 1
ATOM 1530 C C . GLU B 1 23 ? -16.016 -11.656 13.797 1 89.31 23 GLU B C 1
ATOM 1532 O O . GLU B 1 23 ? -16.781 -12.172 14.602 1 89.31 23 GLU B O 1
ATOM 1537 N N . ALA B 1 24 ? -16.047 -10.344 13.812 1 81.94 24 ALA B N 1
ATOM 1538 C CA . ALA B 1 24 ? -16.984 -9.484 14.523 1 81.94 24 ALA B CA 1
ATOM 1539 C C . ALA B 1 24 ? -18.047 -8.93 13.578 1 81.94 24 ALA B C 1
ATOM 1541 O O . ALA B 1 24 ? -19.094 -8.469 14.016 1 81.94 24 ALA B O 1
ATOM 1542 N N . GLY B 1 25 ? -18.062 -9.172 12.305 1 73.69 25 GLY B N 1
ATOM 1543 C CA . GLY B 1 25 ? -19 -8.617 11.336 1 73.69 25 GLY B CA 1
ATOM 1544 C C . GLY B 1 25 ? -18.688 -7.18 10.961 1 73.69 25 GLY B C 1
ATOM 1545 O O . GLY B 1 25 ? -17.938 -6.5 11.664 1 73.69 25 GLY B O 1
ATOM 1546 N N . PRO B 1 26 ? -19.266 -6.633 9.984 1 67.69 26 PRO B N 1
ATOM 1547 C CA . PRO B 1 26 ? -18.922 -5.309 9.453 1 67.69 26 PRO B CA 1
ATOM 1548 C C . PRO B 1 26 ? -19.328 -4.176 10.391 1 67.69 26 PRO B C 1
ATOM 1550 O O . PRO B 1 26 ? -18.688 -3.119 10.398 1 67.69 26 PRO B O 1
ATOM 1553 N N . ASN B 1 27 ? -20.266 -4.383 11.242 1 73.25 27 ASN B N 1
ATOM 1554 C CA . ASN B 1 27 ? -20.766 -3.332 12.109 1 73.25 27 ASN B CA 1
ATOM 1555 C C . ASN B 1 27 ? -19.953 -3.223 13.398 1 73.25 27 ASN B C 1
ATOM 1557 O O . ASN B 1 27 ? -20.141 -2.289 14.18 1 73.25 27 ASN B O 1
ATOM 1561 N N . ALA B 1 28 ? -19.031 -4.102 13.523 1 77.06 28 ALA B N 1
ATOM 1562 C CA . ALA B 1 28 ? -18.25 -4.113 14.758 1 77.06 28 ALA B CA 1
ATOM 1563 C C . ALA B 1 28 ? -16.969 -3.299 14.617 1 77.06 28 ALA B C 1
ATOM 1565 O O . ALA B 1 28 ? -16.234 -3.115 15.586 1 77.06 28 ALA B O 1
ATOM 1566 N N . ARG B 1 29 ? -16.766 -2.68 13.484 1 76 29 ARG B N 1
ATOM 1567 C CA . ARG B 1 29 ? -15.539 -1.927 13.242 1 76 29 ARG B CA 1
ATOM 1568 C C . ARG B 1 29 ? -15.547 -0.606 14 1 76 29 ARG B C 1
ATOM 1570 O O . ARG B 1 29 ? -16.484 0.182 13.883 1 76 29 ARG B O 1
ATOM 1577 N N . PRO B 1 30 ? -14.539 -0.386 14.781 1 80.31 30 PRO B N 1
ATOM 1578 C CA . PRO B 1 30 ? -14.477 0.928 15.43 1 80.31 30 PRO B CA 1
ATOM 1579 C C . PRO B 1 30 ? -14.492 2.078 14.422 1 80.31 30 PRO B C 1
ATOM 1581 O O . PRO B 1 30 ? -13.945 1.955 13.328 1 80.31 30 PRO B O 1
ATOM 1584 N N . GLU B 1 31 ? -15.203 3.139 14.641 1 73.06 31 GLU B N 1
ATOM 1585 C CA . GLU B 1 31 ? -15.484 4.266 13.758 1 73.06 31 GLU B CA 1
ATOM 1586 C C . GLU B 1 31 ? -14.211 4.773 13.086 1 73.06 31 GLU B C 1
ATOM 1588 O O . GLU B 1 31 ? -14.219 5.109 11.898 1 73.06 31 GLU B O 1
ATOM 1593 N N . LEU B 1 32 ? -13.062 4.75 13.578 1 83.12 32 LEU B N 1
ATOM 1594 C CA . LEU B 1 32 ? -11.867 5.391 13.031 1 83.12 32 LEU B CA 1
ATOM 1595 C C . LEU B 1 32 ? -10.797 4.355 12.711 1 83.12 32 LEU B C 1
ATOM 1597 O O . LEU B 1 32 ? -9.672 4.711 12.344 1 83.12 32 LEU B O 1
ATOM 1601 N N . SER B 1 33 ? -11.328 3.197 12.633 1 86.69 33 SER B N 1
ATOM 1602 C CA . SER B 1 33 ? -10.32 2.168 12.406 1 86.69 33 SER B CA 1
ATOM 1603 C C . SER B 1 33 ? -9.906 2.109 10.938 1 86.69 33 SER B C 1
ATOM 1605 O O . SER B 1 33 ? -8.75 1.812 10.625 1 86.69 33 SER B O 1
ATOM 1607 N N . SER B 1 34 ? -10.859 2.379 10.094 1 91.94 34 SER B N 1
ATOM 1608 C CA . SER B 1 34 ? -10.562 2.324 8.664 1 91.94 34 SER B CA 1
ATOM 1609 C C . SER B 1 34 ? -11.578 3.115 7.855 1 91.94 34 SER B C 1
ATOM 1611 O O . SER B 1 34 ? -12.703 3.334 8.312 1 91.94 34 SER B O 1
ATOM 1613 N N . PHE B 1 35 ? -11.188 3.602 6.707 1 93.12 35 PHE B N 1
ATOM 1614 C CA . PHE B 1 35 ? -12.094 4.281 5.797 1 93.12 35 PHE B CA 1
ATOM 1615 C C . PHE B 1 35 ? -13.188 3.336 5.316 1 93.12 35 PHE B C 1
ATOM 1617 O O . PHE B 1 35 ? -14.359 3.723 5.23 1 93.12 35 PHE B O 1
ATOM 1624 N N . ALA B 1 36 ? -12.859 2.131 5.047 1 90.62 36 ALA B N 1
ATOM 1625 C CA . ALA B 1 36 ? -13.719 1.029 4.625 1 90.62 36 ALA B CA 1
ATOM 1626 C C . ALA B 1 36 ? -13.188 -0.309 5.129 1 90.62 36 ALA B C 1
ATOM 1628 O O . ALA B 1 36 ? -12.008 -0.419 5.492 1 90.62 36 ALA B O 1
ATOM 1629 N N . PRO B 1 37 ? -14.07 -1.27 5.266 1 90.88 37 PRO B N 1
ATOM 1630 C CA . PRO B 1 37 ? -13.555 -2.59 5.637 1 90.88 37 PRO B CA 1
ATOM 1631 C C . PRO B 1 37 ? -12.523 -3.119 4.641 1 90.88 37 PRO B C 1
ATOM 1633 O O . PRO B 1 37 ? -12.539 -2.738 3.465 1 90.88 37 PRO B O 1
ATOM 1636 N N . PRO B 1 38 ? -11.641 -3.938 5.148 1 92.44 38 PRO B N 1
ATOM 1637 C CA . PRO B 1 38 ? -11.531 -4.668 6.414 1 92.44 38 PRO B CA 1
ATOM 1638 C C . PRO B 1 38 ? -10.727 -3.906 7.469 1 92.44 38 PRO B C 1
ATOM 1640 O O . PRO B 1 38 ? -10.109 -2.887 7.16 1 92.44 38 PRO B O 1
ATOM 1643 N N . ALA B 1 39 ? -10.773 -4.375 8.703 1 94.81 39 ALA B N 1
ATOM 1644 C CA . ALA B 1 39 ? -9.891 -4.016 9.812 1 94.81 39 ALA B CA 1
ATOM 1645 C C . ALA B 1 39 ? -9.555 -5.234 10.664 1 94.81 39 ALA B C 1
ATOM 1647 O O . ALA B 1 39 ? -10.359 -6.164 10.773 1 94.81 39 ALA B O 1
ATOM 1648 N N . VAL B 1 40 ? -8.398 -5.238 11.18 1 95.69 40 VAL B N 1
ATOM 1649 C CA . VAL B 1 40 ? -7.949 -6.336 12.031 1 95.69 40 VAL B CA 1
ATOM 1650 C C . VAL B 1 40 ? -7.609 -5.801 13.422 1 95.69 40 VAL B C 1
ATOM 1652 O O . VAL B 1 40 ? -6.875 -4.82 13.555 1 95.69 40 VAL B O 1
ATOM 1655 N N . ASP B 1 41 ? -8.211 -6.414 14.383 1 94.94 41 ASP B N 1
ATOM 1656 C CA . ASP B 1 41 ? -7.773 -6.188 15.758 1 94.94 41 ASP B CA 1
ATOM 1657 C C . ASP B 1 41 ? -6.562 -7.051 16.094 1 94.94 41 ASP B C 1
ATOM 1659 O O . ASP B 1 41 ? -6.668 -8.281 16.172 1 94.94 41 ASP B O 1
ATOM 1663 N N . LEU B 1 42 ? -5.402 -6.441 16.312 1 93.75 42 LEU B N 1
ATOM 1664 C CA . LEU B 1 42 ? -4.129 -7.129 16.5 1 93.75 42 LEU B CA 1
ATOM 1665 C C . LEU B 1 42 ? -3.844 -7.348 17.984 1 93.75 42 LEU B C 1
ATOM 1667 O O . LEU B 1 42 ? -2.779 -7.855 18.344 1 93.75 42 LEU B O 1
ATOM 1671 N N . GLY B 1 43 ? -4.727 -6.945 18.781 1 90.12 43 GLY B N 1
ATOM 1672 C CA . GLY B 1 43 ? -4.555 -7.051 20.219 1 90.12 43 GLY B CA 1
ATOM 1673 C C . GLY B 1 43 ? -4.02 -5.781 20.844 1 90.12 43 GLY B C 1
ATOM 1674 O O . GLY B 1 43 ? -3.486 -4.91 20.156 1 90.12 43 GLY B O 1
ATOM 1675 N N . ASP B 1 44 ? -4.184 -5.582 22.219 1 88 44 ASP B N 1
ATOM 1676 C CA . ASP B 1 44 ? -3.668 -4.473 23.016 1 88 44 ASP B CA 1
ATOM 1677 C C . ASP B 1 44 ? -4.168 -3.131 22.484 1 88 44 ASP B C 1
ATOM 1679 O O . ASP B 1 44 ? -3.418 -2.154 22.438 1 88 44 ASP B O 1
ATOM 1683 N N . GLY B 1 45 ? -5.359 -3.176 21.875 1 84.94 45 GLY B N 1
ATOM 1684 C CA . GLY B 1 45 ? -6 -1.949 21.438 1 84.94 45 GLY B CA 1
ATOM 1685 C C . GLY B 1 45 ? -5.531 -1.496 20.062 1 84.94 45 GLY B C 1
ATOM 1686 O O . GLY B 1 45 ? -5.887 -0.406 19.609 1 84.94 45 GLY B O 1
ATOM 1687 N N . VAL B 1 46 ? -4.805 -2.34 19.406 1 89.19 46 VAL B N 1
ATOM 1688 C CA . VAL B 1 46 ? -4.285 -1.972 18.094 1 89.19 46 VAL B CA 1
ATOM 1689 C C . VAL B 1 46 ? -5.191 -2.541 17 1 89.19 46 VAL B C 1
ATOM 1691 O O . VAL B 1 46 ? -5.242 -3.756 16.797 1 89.19 46 VAL B O 1
ATOM 1694 N N . VAL B 1 47 ? -5.957 -1.633 16.344 1 93.94 47 VAL B N 1
ATOM 1695 C CA . VAL B 1 47 ? -6.785 -1.986 15.195 1 93.94 47 VAL B CA 1
ATOM 1696 C C . VAL B 1 47 ? -6.242 -1.308 13.938 1 93.94 47 VAL B C 1
ATOM 1698 O O . VAL B 1 47 ? -5.938 -0.113 13.953 1 93.94 47 VAL B O 1
ATOM 1701 N N . VAL B 1 48 ? -6.066 -2.098 12.938 1 95.94 48 VAL B N 1
ATOM 1702 C CA . VAL B 1 48 ? -5.496 -1.578 11.695 1 95.94 48 VAL B CA 1
ATOM 1703 C C . VAL B 1 48 ? -6.445 -1.848 10.531 1 95.94 48 VAL B C 1
ATOM 1705 O O . VAL B 1 48 ? -7.016 -2.936 10.43 1 95.94 48 VAL B O 1
ATOM 1708 N N . GLY B 1 49 ? -6.656 -0.834 9.766 1 95.69 49 GLY B N 1
ATOM 1709 C CA . GLY B 1 49 ? -7.402 -0.959 8.523 1 95.69 49 GLY B CA 1
ATOM 1710 C C . GLY B 1 49 ? -6.508 -1.016 7.297 1 95.69 49 GLY B C 1
ATOM 1711 O O . GLY B 1 49 ? -5.309 -1.272 7.41 1 95.69 49 GLY B O 1
ATOM 1712 N N . GLN B 1 50 ? -7.125 -0.815 6.102 1 96.25 50 GLN B N 1
ATOM 1713 C CA . GLN B 1 50 ? -6.383 -0.91 4.852 1 96.25 50 GLN B CA 1
ATOM 1714 C C . GLN B 1 50 ? -5.801 -2.307 4.664 1 96.25 50 GLN B C 1
ATOM 1716 O O . GLN B 1 50 ? -4.844 -2.686 5.344 1 96.25 50 GLN B O 1
ATOM 1721 N N . ALA B 1 51 ? -6.242 -3.006 3.699 1 97.31 51 ALA B N 1
ATOM 1722 C CA . ALA B 1 51 ? -5.906 -4.414 3.529 1 97.31 51 ALA B CA 1
ATOM 1723 C C . ALA B 1 51 ? -4.395 -4.617 3.484 1 97.31 51 ALA B C 1
ATOM 1725 O O . ALA B 1 51 ? -3.844 -5.418 4.242 1 97.31 51 ALA B O 1
ATOM 1726 N N . PRO B 1 52 ? -3.605 -3.85 2.701 1 98.69 52 PRO B N 1
ATOM 1727 C CA . PRO B 1 52 ? -2.156 -4.07 2.703 1 98.69 52 PRO B CA 1
ATOM 1728 C C . PRO B 1 52 ? -1.513 -3.744 4.047 1 98.69 52 PRO B C 1
ATOM 1730 O O . PRO B 1 52 ? -0.521 -4.371 4.43 1 98.69 52 PRO B O 1
ATOM 1733 N N . ALA B 1 53 ? -2.07 -2.74 4.746 1 98.62 53 ALA B N 1
ATOM 1734 C CA . ALA B 1 53 ? -1.537 -2.43 6.07 1 98.62 53 ALA B CA 1
ATOM 1735 C C . ALA B 1 53 ? -1.821 -3.559 7.055 1 98.62 53 ALA B C 1
ATOM 1737 O O . ALA B 1 53 ? -0.961 -3.918 7.863 1 98.62 53 ALA B O 1
ATOM 1738 N N . CYS B 1 54 ? -3.045 -4.078 6.988 1 98.31 54 CYS B N 1
ATOM 1739 C CA . CYS B 1 54 ? -3.383 -5.246 7.797 1 98.31 54 CYS B CA 1
ATOM 1740 C C . CYS B 1 54 ? -2.402 -6.387 7.543 1 98.31 54 CYS B C 1
ATOM 1742 O O . CYS B 1 54 ? -1.863 -6.969 8.484 1 98.31 54 CYS B O 1
ATOM 1744 N N . LEU B 1 55 ? -2.172 -6.617 6.316 1 98.88 55 LEU B N 1
ATOM 1745 C CA . LEU B 1 55 ? -1.301 -7.715 5.91 1 98.88 55 LEU B CA 1
ATOM 1746 C C . LEU B 1 55 ? 0.134 -7.465 6.363 1 98.88 55 LEU B C 1
ATOM 1748 O O . LEU B 1 55 ? 0.814 -8.391 6.82 1 98.88 55 LEU B O 1
ATOM 1752 N N . THR B 1 56 ? 0.578 -6.254 6.219 1 98.81 56 THR B N 1
ATOM 1753 C CA . THR B 1 56 ? 1.925 -5.914 6.664 1 98.81 56 THR B CA 1
ATOM 1754 C C . THR B 1 56 ? 2.088 -6.188 8.156 1 98.81 56 THR B C 1
ATOM 1756 O O . THR B 1 56 ? 3.072 -6.797 8.578 1 98.81 56 THR B O 1
ATOM 1759 N N . ALA B 1 57 ? 1.124 -5.777 8.945 1 98.44 57 ALA B N 1
ATOM 1760 C CA . ALA B 1 57 ? 1.18 -6.008 10.391 1 98.44 57 ALA B CA 1
ATOM 1761 C C . ALA B 1 57 ? 1.152 -7.5 10.703 1 98.44 57 ALA B C 1
ATOM 1763 O O . ALA B 1 57 ? 1.936 -7.98 11.531 1 98.44 57 ALA B O 1
ATOM 1764 N N . LEU B 1 58 ? 0.309 -8.227 10.062 1 98.5 58 LEU B N 1
ATOM 1765 C CA . LEU B 1 58 ? 0.204 -9.664 10.281 1 98.5 58 LEU B CA 1
ATOM 1766 C C . LEU B 1 58 ? 1.47 -10.375 9.82 1 98.5 58 LEU B C 1
ATOM 1768 O O . LEU B 1 58 ? 1.913 -11.336 10.461 1 98.5 58 LEU B O 1
ATOM 1772 N N . GLY B 1 59 ? 1.96 -9.914 8.68 1 98.44 59 GLY B N 1
ATOM 1773 C CA . GLY B 1 59 ? 3.209 -10.484 8.195 1 98.44 59 GLY B CA 1
ATOM 1774 C C . GLY B 1 59 ? 4.344 -10.375 9.195 1 98.44 59 GLY B C 1
ATOM 1775 O O . GLY B 1 59 ? 5.125 -11.312 9.359 1 98.44 59 GLY B O 1
ATOM 1776 N N . GLU B 1 60 ? 4.41 -9.195 9.781 1 96.81 60 GLU B N 1
ATOM 1777 C CA . GLU B 1 60 ? 5.418 -9 10.82 1 96.81 60 GLU B CA 1
ATOM 1778 C C . GLU B 1 60 ? 5.145 -9.898 12.031 1 96.81 60 GLU B C 1
ATOM 1780 O O . GLU B 1 60 ? 6.059 -10.531 12.562 1 96.81 60 GLU B O 1
ATOM 1785 N N . LYS B 1 61 ? 3.963 -9.992 12.445 1 95.94 61 LYS B N 1
ATOM 1786 C CA . LYS B 1 61 ? 3.566 -10.734 13.648 1 95.94 61 LYS B CA 1
ATOM 1787 C C . LYS B 1 61 ? 3.801 -12.227 13.477 1 95.94 61 LYS B C 1
ATOM 1789 O O . LYS B 1 61 ? 4.195 -12.914 14.422 1 95.94 61 LYS B O 1
ATOM 1794 N N . PHE B 1 62 ? 3.645 -12.766 12.266 1 97.44 62 PHE B N 1
ATOM 1795 C CA . PHE B 1 62 ? 3.629 -14.219 12.086 1 97.44 62 PHE B CA 1
ATOM 1796 C C . PHE B 1 62 ? 4.742 -14.664 11.148 1 97.44 62 PHE B C 1
ATOM 1798 O O . PHE B 1 62 ? 4.734 -15.789 10.656 1 97.44 62 PHE B O 1
ATOM 1805 N N . ASN B 1 63 ? 5.613 -13.766 10.812 1 97.38 63 ASN B N 1
ATOM 1806 C CA . ASN B 1 63 ? 6.785 -14.047 9.984 1 97.38 63 ASN B CA 1
ATOM 1807 C C . ASN B 1 63 ? 6.387 -14.508 8.586 1 97.38 63 ASN B C 1
ATOM 1809 O O . ASN B 1 63 ? 6.883 -15.531 8.109 1 97.38 63 ASN B O 1
ATOM 1813 N N . LEU B 1 64 ? 5.5 -13.75 7.977 1 98.69 64 LEU B N 1
ATOM 1814 C CA . LEU B 1 64 ? 5.012 -14.016 6.629 1 98.69 64 LEU B CA 1
ATOM 1815 C C . LEU B 1 64 ? 5.27 -12.828 5.707 1 98.69 64 LEU B C 1
ATOM 1817 O O . LEU B 1 64 ? 4.691 -12.75 4.621 1 98.69 64 LEU B O 1
ATOM 1821 N N . GLY B 1 65 ? 6.082 -11.859 6.227 1 98.44 65 GLY B N 1
ATOM 1822 C CA . GLY B 1 65 ? 6.363 -10.648 5.48 1 98.44 65 GLY B CA 1
ATOM 1823 C C . GLY B 1 65 ? 7.777 -10.594 4.93 1 98.44 65 GLY B C 1
ATOM 1824 O O . GLY B 1 65 ? 8.219 -9.562 4.422 1 98.44 65 GLY B O 1
ATOM 1825 N N . GLY B 1 66 ? 8.477 -11.719 4.965 1 97.75 66 GLY B N 1
ATOM 1826 C CA . GLY B 1 66 ? 9.883 -11.734 4.594 1 97.75 66 GLY B CA 1
ATOM 1827 C C . GLY B 1 66 ? 10.82 -11.828 5.785 1 97.75 66 GLY B C 1
ATOM 1828 O O . GLY B 1 66 ? 10.555 -11.219 6.828 1 97.75 66 GLY B O 1
ATOM 1829 N N . ALA B 1 67 ? 11.938 -12.516 5.609 1 96.06 67 ALA B N 1
ATOM 1830 C CA . ALA B 1 67 ? 12.836 -12.812 6.723 1 96.06 67 ALA B CA 1
ATOM 1831 C C . ALA B 1 67 ? 13.961 -11.789 6.82 1 96.06 67 ALA B C 1
ATOM 1833 O O . ALA B 1 67 ? 14.484 -11.531 7.906 1 96.06 67 ALA B O 1
ATOM 1834 N N . THR B 1 68 ? 14.422 -11.273 5.754 1 96.19 68 THR B N 1
ATOM 1835 C CA . THR B 1 68 ? 15.508 -10.305 5.699 1 96.19 68 THR B CA 1
ATOM 1836 C C . THR B 1 68 ? 14.992 -8.945 5.242 1 96.19 68 THR B C 1
ATOM 1838 O O . THR B 1 68 ? 13.875 -8.836 4.734 1 96.19 68 THR B O 1
ATOM 1841 N N . PHE B 1 69 ? 15.766 -7.941 5.434 1 95.62 69 PHE B N 1
ATOM 1842 C CA . PHE B 1 69 ? 15.422 -6.598 4.973 1 95.62 69 PHE B CA 1
ATOM 1843 C C . PHE B 1 69 ? 15.125 -6.598 3.479 1 95.62 69 PHE B C 1
ATOM 1845 O O . PHE B 1 69 ? 14.148 -5.992 3.035 1 95.62 69 PHE B O 1
ATOM 1852 N N . ALA B 1 70 ? 15.938 -7.34 2.742 1 96.19 70 ALA B N 1
ATOM 1853 C CA . ALA B 1 70 ? 15.773 -7.422 1.295 1 96.19 70 ALA B CA 1
ATOM 1854 C C . ALA B 1 70 ? 14.453 -8.109 0.933 1 96.19 70 ALA B C 1
ATOM 1856 O O . ALA B 1 70 ? 13.719 -7.637 0.061 1 96.19 70 ALA B O 1
ATOM 1857 N N . GLU B 1 71 ? 14.164 -9.203 1.61 1 97.25 71 GLU B N 1
ATOM 1858 C CA . GLU B 1 71 ? 12.922 -9.922 1.348 1 97.25 71 GLU B CA 1
ATOM 1859 C C . GLU B 1 71 ? 11.711 -9.078 1.709 1 97.25 71 GLU B C 1
ATOM 1861 O O . GLU B 1 71 ? 10.727 -9.039 0.966 1 97.25 71 GLU B O 1
ATOM 1866 N N . LYS B 1 72 ? 11.844 -8.414 2.855 1 97.88 72 LYS B N 1
ATOM 1867 C CA . LYS B 1 72 ? 10.742 -7.566 3.285 1 97.88 72 LYS B CA 1
ATOM 1868 C C . LYS B 1 72 ? 10.445 -6.484 2.252 1 97.88 72 LYS B C 1
ATOM 1870 O O . LYS B 1 72 ? 9.281 -6.207 1.948 1 97.88 72 LYS B O 1
ATOM 1875 N N . ALA B 1 73 ? 11.469 -5.918 1.702 1 97.31 73 ALA B N 1
ATOM 1876 C CA . ALA B 1 73 ? 11.305 -4.879 0.688 1 97.31 73 ALA B CA 1
ATOM 1877 C C . ALA B 1 73 ? 10.633 -5.438 -0.563 1 97.31 73 ALA B C 1
ATOM 1879 O O . ALA B 1 73 ? 9.703 -4.824 -1.104 1 97.31 73 ALA B O 1
ATOM 1880 N N . ARG B 1 74 ? 11.078 -6.613 -0.973 1 97.06 74 ARG B N 1
ATOM 1881 C CA . ARG B 1 74 ? 10.5 -7.234 -2.16 1 97.06 74 ARG B CA 1
ATOM 1882 C C . ARG B 1 74 ? 9.039 -7.609 -1.922 1 97.06 74 ARG B C 1
ATOM 1884 O O . ARG B 1 74 ? 8.203 -7.484 -2.82 1 97.06 74 ARG B O 1
ATOM 1891 N N . VAL B 1 75 ? 8.773 -8.094 -0.726 1 98.75 75 VAL B N 1
ATOM 1892 C CA . VAL B 1 75 ? 7.414 -8.508 -0.38 1 98.75 75 VAL B CA 1
ATOM 1893 C C . VAL B 1 75 ? 6.484 -7.301 -0.396 1 98.75 75 VAL B C 1
ATOM 1895 O O . VAL B 1 75 ? 5.387 -7.359 -0.957 1 98.75 75 VAL B O 1
ATOM 1898 N N . GLN B 1 76 ? 6.91 -6.223 0.171 1 98.81 76 GLN B N 1
ATOM 1899 C CA . GLN B 1 76 ? 6.102 -5.008 0.176 1 98.81 76 GLN B CA 1
ATOM 1900 C C . GLN B 1 76 ? 5.824 -4.523 -1.244 1 98.81 76 GLN B C 1
ATOM 1902 O O . GLN B 1 76 ? 4.688 -4.188 -1.582 1 98.81 76 GLN B O 1
ATOM 1907 N N . GLN B 1 77 ? 6.836 -4.523 -2.043 1 98.5 77 GLN B N 1
ATOM 1908 C CA . GLN B 1 77 ? 6.668 -4.07 -3.418 1 98.5 77 GLN B CA 1
ATOM 1909 C C . GLN B 1 77 ? 5.699 -4.973 -4.18 1 98.5 77 GLN B C 1
ATOM 1911 O O . GLN B 1 77 ? 4.801 -4.484 -4.867 1 98.5 77 GLN B O 1
ATOM 1916 N N . ALA B 1 78 ? 5.902 -6.254 -4.062 1 98.69 78 ALA B N 1
ATOM 1917 C CA . ALA B 1 78 ? 5.039 -7.199 -4.762 1 98.69 78 ALA B CA 1
ATOM 1918 C C . ALA B 1 78 ? 3.588 -7.055 -4.309 1 98.69 78 ALA B C 1
ATOM 1920 O O . ALA B 1 78 ? 2.666 -7.102 -5.125 1 98.69 78 ALA B O 1
ATOM 1921 N N . MET B 1 79 ? 3.402 -6.922 -3.014 1 98.88 79 MET B N 1
ATOM 1922 C CA . MET B 1 79 ? 2.061 -6.75 -2.463 1 98.88 79 MET B CA 1
ATOM 1923 C C . MET B 1 79 ? 1.385 -5.52 -3.057 1 98.88 79 MET B C 1
ATOM 1925 O O . MET B 1 79 ? 0.231 -5.582 -3.482 1 98.88 79 MET B O 1
ATOM 1929 N N . LEU B 1 80 ? 2.105 -4.469 -3.115 1 98.75 80 LEU B N 1
ATOM 1930 C CA . LEU B 1 80 ? 1.53 -3.221 -3.605 1 98.75 80 LEU B CA 1
ATOM 1931 C C . LEU B 1 80 ? 1.367 -3.256 -5.121 1 98.75 80 LEU B C 1
ATOM 1933 O O . LEU B 1 80 ? 0.463 -2.619 -5.668 1 98.75 80 LEU B O 1
ATOM 1937 N N . ASP B 1 81 ? 2.244 -4 -5.867 1 98.56 81 ASP B N 1
ATOM 1938 C CA . ASP B 1 81 ? 1.997 -4.262 -7.285 1 98.56 81 ASP B CA 1
ATOM 1939 C C . ASP B 1 81 ? 0.645 -4.941 -7.488 1 98.56 81 ASP B C 1
ATOM 1941 O O . ASP B 1 81 ? -0.144 -4.52 -8.336 1 98.56 81 ASP B O 1
ATOM 1945 N N . PHE B 1 82 ? 0.398 -5.965 -6.695 1 98.75 82 PHE B N 1
ATOM 1946 C CA . PHE B 1 82 ? -0.88 -6.66 -6.801 1 98.75 82 PHE B CA 1
ATOM 1947 C C . PHE B 1 82 ? -2.031 -5.73 -6.438 1 98.75 82 PHE B C 1
ATOM 1949 O O . PHE B 1 82 ? -3.109 -5.809 -7.031 1 98.75 82 PHE B O 1
ATOM 1956 N N . ASN B 1 83 ? -1.816 -4.879 -5.434 1 98.38 83 ASN B N 1
ATOM 1957 C CA . ASN B 1 83 ? -2.84 -3.906 -5.066 1 98.38 83 ASN B CA 1
ATOM 1958 C C . ASN B 1 83 ? -3.174 -2.979 -6.23 1 98.38 83 ASN B C 1
ATOM 1960 O O . ASN B 1 83 ? -4.34 -2.641 -6.449 1 98.38 83 ASN B O 1
ATOM 1964 N N . ASP B 1 84 ? -2.148 -2.582 -6.965 1 97.75 84 ASP B N 1
ATOM 1965 C CA . ASP B 1 84 ? -2.355 -1.744 -8.141 1 97.75 84 ASP B CA 1
ATOM 1966 C C . ASP B 1 84 ? -3.105 -2.506 -9.234 1 97.75 84 ASP B C 1
ATOM 1968 O O . ASP B 1 84 ? -3.928 -1.93 -9.945 1 97.75 84 ASP B O 1
ATOM 1972 N N . ILE B 1 85 ? -2.799 -3.799 -9.414 1 98.25 85 ILE B N 1
ATOM 1973 C CA . ILE B 1 85 ? -3.531 -4.625 -10.367 1 98.25 85 ILE B CA 1
ATOM 1974 C C . ILE B 1 85 ? -5.023 -4.594 -10.039 1 98.25 85 ILE B C 1
ATOM 1976 O O . ILE B 1 85 ? -5.855 -4.391 -10.922 1 98.25 85 ILE B O 1
ATOM 1980 N N . PHE B 1 86 ? -5.398 -4.742 -8.773 1 97 86 PHE B N 1
ATOM 1981 C CA . PHE B 1 86 ? -6.793 -4.645 -8.359 1 97 86 PHE B CA 1
ATOM 1982 C C . PHE B 1 86 ? -7.371 -3.279 -8.711 1 97 86 PHE B C 1
ATOM 1984 O O . PHE B 1 86 ? -8.469 -3.188 -9.258 1 97 86 PHE B O 1
ATOM 1991 N N . GLY B 1 87 ? -6.633 -2.252 -8.406 1 95.69 87 GLY B N 1
ATOM 1992 C CA . GLY B 1 87 ? -7.109 -0.905 -8.672 1 95.69 87 GLY B CA 1
ATOM 1993 C C . GLY B 1 87 ? -7.336 -0.633 -10.148 1 95.69 87 GLY B C 1
ATOM 1994 O O . GLY B 1 87 ? -8.148 0.224 -10.508 1 95.69 87 GLY B O 1
ATOM 1995 N N . GLU B 1 88 ? -6.613 -1.412 -11 1 96.19 88 GLU B N 1
ATOM 1996 C CA . GLU B 1 88 ? -6.621 -1.062 -12.414 1 96.19 88 GLU B CA 1
ATOM 1997 C C . GLU B 1 88 ? -7.332 -2.129 -13.242 1 96.19 88 GLU B C 1
ATOM 1999 O O . GLU B 1 88 ? -7.582 -1.934 -14.438 1 96.19 88 GLU B O 1
ATOM 2004 N N . HIS B 1 89 ? -7.719 -3.236 -12.695 1 95.44 89 HIS B N 1
ATOM 2005 C CA . HIS B 1 89 ? -8.164 -4.402 -13.453 1 95.44 89 HIS B CA 1
ATOM 2006 C C . HIS B 1 89 ? -9.297 -4.043 -14.406 1 95.44 89 HIS B C 1
ATOM 2008 O O . HIS B 1 89 ? -9.367 -4.574 -15.516 1 95.44 89 HIS B O 1
ATOM 2014 N N . ALA B 1 90 ? -10.18 -3.121 -14 1 94.38 90 ALA B N 1
ATOM 2015 C CA . ALA B 1 90 ? -11.312 -2.748 -14.852 1 94.38 90 ALA B CA 1
ATOM 2016 C C . ALA B 1 90 ? -10.828 -2.074 -16.141 1 94.38 90 ALA B C 1
ATOM 2018 O O . ALA B 1 90 ? -11.477 -2.176 -17.172 1 94.38 90 ALA B O 1
ATOM 2019 N N . LYS B 1 91 ? -9.703 -1.417 -16.062 1 94.69 91 LYS B N 1
ATOM 2020 C CA . LYS B 1 91 ? -9.141 -0.716 -17.219 1 94.69 91 LYS B CA 1
ATOM 2021 C C . LYS B 1 91 ? -8.523 -1.697 -18.219 1 94.69 91 LYS B C 1
ATOM 2023 O O . LYS B 1 91 ? -8.297 -1.354 -19.375 1 94.69 91 LYS B O 1
ATOM 2028 N N . PHE B 1 92 ? -8.25 -2.898 -17.766 1 95.62 92 PHE B N 1
ATOM 2029 C CA . PHE B 1 92 ? -7.516 -3.861 -18.578 1 95.62 92 PHE B CA 1
ATOM 2030 C C . PHE B 1 92 ? -8.375 -4.367 -19.734 1 95.62 92 PHE B C 1
ATOM 2032 O O . PHE B 1 92 ? -7.859 -4.891 -20.719 1 95.62 92 PHE B O 1
ATOM 2039 N N . VAL B 1 93 ? -9.656 -4.184 -19.625 1 93.19 93 VAL B N 1
ATOM 2040 C CA . VAL B 1 93 ? -10.578 -4.617 -20.672 1 93.19 93 VAL B CA 1
ATOM 2041 C C . VAL B 1 93 ? -10.414 -3.734 -21.906 1 93.19 93 VAL B C 1
ATOM 2043 O O . VAL B 1 93 ? -10.414 -4.23 -23.047 1 93.19 93 VAL B O 1
ATOM 2046 N N . ASP B 1 94 ? -10.164 -2.451 -21.703 1 94.38 94 ASP B N 1
ATOM 2047 C CA . ASP B 1 94 ? -10.125 -1.489 -22.797 1 94.38 94 ASP B CA 1
ATOM 2048 C C . ASP B 1 94 ? -8.688 -1.048 -23.094 1 94.38 94 ASP B C 1
ATOM 2050 O O . ASP B 1 94 ? -8.391 -0.591 -24.188 1 94.38 94 ASP B O 1
ATOM 2054 N N . ASP B 1 95 ? -7.855 -1.163 -22.141 1 96.12 95 ASP B N 1
ATOM 2055 C CA . ASP B 1 95 ? -6.469 -0.729 -22.297 1 96.12 95 ASP B CA 1
ATOM 2056 C C . ASP B 1 95 ? -5.516 -1.924 -22.297 1 96.12 95 ASP B C 1
ATOM 2058 O O . ASP B 1 95 ? -4.801 -2.162 -21.328 1 96.12 95 ASP B O 1
ATOM 2062 N N . LYS B 1 96 ? -5.355 -2.504 -23.422 1 95.75 96 LYS B N 1
ATOM 2063 C CA . LYS B 1 96 ? -4.586 -3.734 -23.594 1 95.75 96 LYS B CA 1
ATOM 2064 C C . LYS B 1 96 ? -3.092 -3.473 -23.406 1 95.75 96 LYS B C 1
ATOM 2066 O O . LYS B 1 96 ? -2.357 -4.336 -22.922 1 95.75 96 LYS B O 1
ATOM 2071 N N . GLU B 1 97 ? -2.723 -2.336 -23.828 1 97.31 97 GLU B N 1
ATOM 2072 C CA . GLU B 1 97 ? -1.309 -1.996 -23.688 1 97.31 97 GLU B CA 1
ATOM 2073 C C . GLU B 1 97 ? -0.887 -1.952 -22.219 1 97.31 97 GLU B C 1
ATOM 2075 O O . GLU B 1 97 ? 0.143 -2.518 -21.859 1 97.31 97 GLU B O 1
ATOM 2080 N N . ARG B 1 98 ? -1.655 -1.321 -21.406 1 96.94 98 ARG B N 1
ATOM 2081 C CA . ARG B 1 98 ? -1.349 -1.242 -19.984 1 96.94 98 ARG B CA 1
ATOM 2082 C C . ARG B 1 98 ? -1.449 -2.615 -19.312 1 96.94 98 ARG B C 1
ATOM 2084 O O . ARG B 1 98 ? -0.607 -2.977 -18.5 1 96.94 98 ARG B O 1
ATOM 2091 N N . LYS B 1 99 ? -2.443 -3.332 -19.719 1 97.81 99 LYS B N 1
ATOM 2092 C CA . LYS B 1 99 ? -2.592 -4.703 -19.25 1 97.81 99 LYS B CA 1
ATOM 2093 C C . LYS B 1 99 ? -1.337 -5.523 -19.531 1 97.81 99 LYS B C 1
ATOM 2095 O O . LYS B 1 99 ? -0.779 -6.148 -18.625 1 97.81 99 LYS B O 1
ATOM 2100 N N . ASP B 1 100 ? -0.896 -5.445 -20.766 1 97.94 100 ASP B N 1
ATOM 2101 C CA . ASP B 1 100 ? 0.246 -6.254 -21.188 1 97.94 100 ASP B CA 1
ATOM 2102 C C . ASP B 1 100 ? 1.523 -5.805 -20.484 1 97.94 100 ASP B C 1
ATOM 2104 O O . ASP B 1 100 ? 2.373 -6.629 -20.141 1 97.94 100 ASP B O 1
ATOM 2108 N N . LYS B 1 101 ? 1.649 -4.562 -20.266 1 96.88 101 LYS B N 1
ATOM 2109 C CA . LYS B 1 101 ? 2.811 -4.055 -19.531 1 96.88 101 LYS B CA 1
ATOM 2110 C C . LYS B 1 101 ? 2.848 -4.602 -18.109 1 96.88 101 LYS B C 1
ATOM 2112 O O . LYS B 1 101 ? 3.891 -5.062 -17.641 1 96.88 101 LYS B O 1
ATOM 2117 N N . TRP B 1 102 ? 1.698 -4.547 -17.438 1 98.06 102 TRP B N 1
ATOM 2118 C CA . TRP B 1 102 ? 1.601 -5.047 -16.078 1 98.06 102 TRP B CA 1
ATOM 2119 C C . TRP B 1 102 ? 1.896 -6.543 -16.016 1 98.06 102 TRP B C 1
ATOM 2121 O O . TRP B 1 102 ? 2.719 -6.992 -15.219 1 98.06 102 TRP B O 1
ATOM 2131 N N . PHE B 1 103 ? 1.23 -7.32 -16.891 1 98.5 103 PHE B N 1
ATOM 2132 C CA . PHE B 1 103 ? 1.353 -8.773 -16.812 1 98.5 103 PHE B CA 1
ATOM 2133 C C . PHE B 1 103 ? 2.746 -9.219 -17.234 1 98.5 103 PHE B C 1
ATOM 2135 O O . PHE B 1 103 ? 3.293 -10.18 -16.672 1 98.5 103 PHE B O 1
ATOM 2142 N N . SER B 1 104 ? 3.291 -8.523 -18.172 1 98.19 104 SER B N 1
ATOM 2143 C CA . SER B 1 104 ? 4.668 -8.812 -18.547 1 98.19 104 SER B CA 1
ATOM 2144 C C . SER B 1 104 ? 5.633 -8.531 -17.406 1 98.19 104 SER B C 1
ATOM 2146 O O . SER B 1 104 ? 6.531 -9.328 -17.125 1 98.19 104 SER B O 1
ATOM 2148 N N . TYR B 1 105 ? 5.438 -7.422 -16.766 1 97.81 105 TYR B N 1
ATOM 2149 C CA . TYR B 1 105 ? 6.27 -7.039 -15.633 1 97.81 105 TYR B CA 1
ATOM 2150 C C . TYR B 1 105 ? 6.195 -8.078 -14.523 1 97.81 105 TYR B C 1
ATOM 2152 O O . TYR B 1 105 ? 7.227 -8.562 -14.047 1 97.81 105 TYR B O 1
ATOM 2160 N N . LEU B 1 106 ? 5.004 -8.477 -14.125 1 98.5 106 LEU B N 1
ATOM 2161 C CA . LEU B 1 106 ? 4.812 -9.461 -13.062 1 98.5 106 LEU B CA 1
ATOM 2162 C C . LEU B 1 106 ? 5.395 -10.812 -13.461 1 98.5 106 LEU B C 1
ATOM 2164 O O . LEU B 1 106 ? 6.02 -11.484 -12.641 1 98.5 106 LEU B O 1
ATOM 2168 N N . ASP B 1 107 ? 5.164 -11.164 -14.711 1 98.75 107 ASP B N 1
ATOM 2169 C CA . ASP B 1 107 ? 5.664 -12.43 -15.234 1 98.75 107 ASP B CA 1
ATOM 2170 C C . ASP B 1 107 ? 7.188 -12.5 -15.133 1 98.75 107 ASP B C 1
ATOM 2172 O O . ASP B 1 107 ? 7.734 -13.484 -14.625 1 98.75 107 ASP B O 1
ATOM 2176 N N . LYS B 1 108 ? 7.84 -11.484 -15.57 1 98.12 108 LYS B N 1
ATOM 2177 C CA . LYS B 1 108 ? 9.297 -11.43 -15.562 1 98.12 108 LYS B CA 1
ATOM 2178 C C . LYS B 1 108 ? 9.836 -11.383 -14.133 1 98.12 108 LYS B C 1
ATOM 2180 O O . LYS B 1 108 ? 10.859 -12 -13.828 1 98.12 108 LYS B O 1
ATOM 2185 N N . LYS B 1 109 ? 9.172 -10.656 -13.242 1 97.56 109 LYS B N 1
ATOM 2186 C CA . LYS B 1 109 ? 9.602 -10.562 -11.852 1 97.56 109 LYS B CA 1
ATOM 2187 C C . LYS B 1 109 ? 9.516 -11.914 -11.156 1 97.56 109 LYS B C 1
ATOM 2189 O O . LYS B 1 109 ? 10.438 -12.312 -10.438 1 97.56 109 LYS B O 1
ATOM 2194 N N . ILE B 1 110 ? 8.406 -12.594 -11.328 1 98.5 110 ILE B N 1
ATOM 2195 C CA . ILE B 1 110 ? 8.219 -13.906 -10.719 1 98.5 110 ILE B CA 1
ATOM 2196 C C . ILE B 1 110 ? 9.258 -14.883 -11.258 1 98.5 110 ILE B C 1
ATOM 2198 O O . ILE B 1 110 ? 9.867 -15.641 -10.492 1 98.5 110 ILE B O 1
ATOM 2202 N N . ALA B 1 111 ? 9.477 -14.812 -12.57 1 98.38 111 ALA B N 1
ATOM 2203 C CA . ALA B 1 111 ? 10.484 -15.672 -13.188 1 98.38 111 ALA B CA 1
ATOM 2204 C C . ALA B 1 111 ? 11.867 -15.398 -12.609 1 98.38 111 ALA B C 1
ATOM 2206 O O . ALA B 1 111 ? 12.609 -16.328 -12.281 1 98.38 111 ALA B O 1
ATOM 2207 N N . ALA B 1 112 ? 12.211 -14.188 -12.445 1 96.5 112 ALA B N 1
ATOM 2208 C CA . ALA B 1 112 ? 13.523 -13.781 -11.953 1 96.5 112 ALA B CA 1
ATOM 2209 C C . ALA B 1 112 ? 13.742 -14.25 -10.523 1 96.5 112 ALA B C 1
ATOM 2211 O O . ALA B 1 112 ? 14.875 -14.547 -10.125 1 96.5 112 ALA B O 1
ATOM 2212 N N . GLY B 1 113 ? 12.719 -14.328 -9.773 1 96.19 113 GLY B N 1
ATOM 2213 C CA . GLY B 1 113 ? 12.82 -14.781 -8.391 1 96.19 113 GLY B CA 1
ATOM 2214 C C . GLY B 1 113 ? 13.195 -16.25 -8.273 1 96.19 113 GLY B C 1
ATOM 2215 O O . GLY B 1 113 ? 13.75 -16.672 -7.258 1 96.19 113 GLY B O 1
ATOM 2216 N N . GLY B 1 114 ? 12.672 -17.047 -9.203 1 97.69 114 GLY B N 1
ATOM 2217 C CA . GLY B 1 114 ? 13.109 -18.438 -9.32 1 97.69 114 GLY B CA 1
ATOM 2218 C C . GLY B 1 114 ? 12.359 -19.375 -8.398 1 97.69 114 GLY B C 1
ATOM 2219 O O . GLY B 1 114 ? 12.594 -20.594 -8.422 1 97.69 114 GLY B O 1
ATOM 2220 N N . THR B 1 115 ? 11.492 -18.891 -7.566 1 98.44 115 THR B N 1
ATOM 2221 C CA . THR B 1 115 ? 10.836 -19.734 -6.578 1 98.44 115 THR B CA 1
ATOM 2222 C C . THR B 1 115 ? 9.375 -19.984 -6.961 1 98.44 115 THR B C 1
ATOM 2224 O O . THR B 1 115 ? 8.727 -20.859 -6.395 1 98.44 115 THR B O 1
ATOM 2227 N N . GLY B 1 116 ? 8.859 -19.094 -7.867 1 98.62 116 GLY B N 1
ATOM 2228 C CA . GLY B 1 116 ? 7.457 -19.188 -8.25 1 98.62 116 GLY B CA 1
ATOM 2229 C C . GLY B 1 116 ? 6.551 -18.312 -7.398 1 98.62 116 GLY B C 1
ATOM 2230 O O . GLY B 1 116 ? 5.355 -18.203 -7.672 1 98.62 116 GLY B O 1
ATOM 2231 N N . TRP B 1 117 ? 7.102 -17.734 -6.352 1 98.88 117 TRP B N 1
ATOM 2232 C CA . TRP B 1 117 ? 6.34 -16.797 -5.531 1 98.88 117 TRP B CA 1
ATOM 2233 C C . TRP B 1 117 ? 6.641 -15.352 -5.934 1 98.88 117 TRP B C 1
ATOM 2235 O O . TRP B 1 117 ? 7.695 -15.07 -6.508 1 98.88 117 TRP B O 1
ATOM 2245 N N . ALA B 1 118 ? 5.773 -14.469 -5.656 1 98.69 118 ALA B N 1
ATOM 2246 C CA . ALA B 1 118 ? 5.762 -13.117 -6.203 1 98.69 118 ALA B CA 1
ATOM 2247 C C . ALA B 1 118 ? 7.023 -12.352 -5.809 1 98.69 118 ALA B C 1
ATOM 2249 O O . ALA B 1 118 ? 7.52 -11.523 -6.574 1 98.69 118 ALA B O 1
ATOM 2250 N N . ALA B 1 119 ? 7.543 -12.648 -4.566 1 98.06 119 ALA B N 1
ATOM 2251 C CA . ALA B 1 119 ? 8.695 -11.891 -4.078 1 98.06 119 ALA B CA 1
ATOM 2252 C C . ALA B 1 119 ? 9.953 -12.75 -4.09 1 98.06 119 ALA B C 1
ATOM 2254 O O . ALA B 1 119 ? 10.961 -12.391 -3.479 1 98.06 119 ALA B O 1
ATOM 2255 N N . GLY B 1 120 ? 9.875 -13.891 -4.727 1 97.88 120 GLY B N 1
ATOM 2256 C CA . GLY B 1 120 ? 11.023 -14.773 -4.816 1 97.88 120 GLY B CA 1
ATOM 2257 C C . GLY B 1 120 ? 11.398 -15.406 -3.488 1 97.88 120 GLY B C 1
ATOM 2258 O O . GLY B 1 120 ? 12.539 -15.82 -3.287 1 97.88 120 GLY B O 1
ATOM 2259 N N . THR B 1 121 ? 10.492 -15.383 -2.543 1 98.44 121 THR B N 1
ATOM 2260 C CA . THR B 1 121 ? 10.719 -15.984 -1.234 1 98.44 121 THR B CA 1
ATOM 2261 C C . THR B 1 121 ? 10.578 -17.5 -1.303 1 98.44 121 THR B C 1
ATOM 2263 O O . THR B 1 121 ? 10.016 -18.031 -2.264 1 98.44 121 THR B O 1
ATOM 2266 N N . ALA B 1 122 ? 11.055 -18.188 -0.264 1 98 122 ALA B N 1
ATOM 2267 C CA . ALA B 1 122 ? 11.039 -19.656 -0.239 1 98 122 ALA B CA 1
ATOM 2268 C C . ALA B 1 122 ? 9.617 -20.188 -0.067 1 98 122 ALA B C 1
ATOM 2270 O O . ALA B 1 122 ? 9.297 -21.281 -0.514 1 98 122 ALA B O 1
ATOM 2271 N N . SER B 1 123 ? 8.82 -19.453 0.564 1 98.25 123 SER B N 1
ATOM 2272 C CA . SER B 1 123 ? 7.41 -19.75 0.819 1 98.25 123 SER B CA 1
ATOM 2273 C C . SER B 1 123 ? 6.527 -18.547 0.491 1 98.25 123 SER B C 1
ATOM 2275 O O . SER B 1 123 ? 7.016 -17.422 0.345 1 98.25 123 SER B O 1
ATOM 2277 N N . PRO B 1 124 ? 5.199 -18.797 0.249 1 98.75 124 PRO B N 1
ATOM 2278 C CA . PRO B 1 124 ? 4.332 -17.656 -0.003 1 98.75 124 PRO B CA 1
ATOM 2279 C C . PRO B 1 124 ? 4.293 -16.672 1.17 1 98.75 124 PRO B C 1
ATOM 2281 O O . PRO B 1 124 ? 4.477 -17.078 2.32 1 98.75 124 PRO B O 1
ATOM 2284 N N . THR B 1 125 ? 4.113 -15.461 0.903 1 98.88 125 THR B N 1
ATOM 2285 C CA . THR B 1 125 ? 4.039 -14.391 1.885 1 98.88 125 THR B CA 1
ATOM 2286 C C . THR B 1 125 ? 2.725 -13.625 1.751 1 98.88 125 THR B C 1
ATOM 2288 O O . THR B 1 125 ? 1.873 -13.977 0.933 1 98.88 125 THR B O 1
ATOM 2291 N N . ILE B 1 126 ? 2.578 -12.586 2.49 1 98.94 126 ILE B N 1
ATOM 2292 C CA . ILE B 1 126 ? 1.407 -11.719 2.463 1 98.94 126 ILE B CA 1
ATOM 2293 C C . ILE B 1 126 ? 1.237 -11.125 1.066 1 98.94 126 ILE B C 1
ATOM 2295 O O . ILE B 1 126 ? 0.124 -10.781 0.665 1 98.94 126 ILE B O 1
ATOM 2299 N N . ALA B 1 127 ? 2.303 -10.992 0.308 1 98.94 127 ALA B N 1
ATOM 2300 C CA . ALA B 1 127 ? 2.189 -10.5 -1.062 1 98.94 127 ALA B CA 1
ATOM 2301 C C . ALA B 1 127 ? 1.382 -11.461 -1.927 1 98.94 127 ALA B C 1
ATOM 2303 O O . ALA B 1 127 ? 0.487 -11.047 -2.664 1 98.94 127 ALA B O 1
ATOM 2304 N N . ASP B 1 128 ? 1.698 -12.719 -1.822 1 98.94 128 ASP B N 1
ATOM 2305 C CA . ASP B 1 128 ? 0.976 -13.719 -2.598 1 98.94 128 ASP B CA 1
ATOM 2306 C C . ASP B 1 128 ? -0.491 -13.789 -2.18 1 98.94 128 ASP B C 1
ATOM 2308 O O . ASP B 1 128 ? -1.378 -13.922 -3.025 1 98.94 128 ASP B O 1
ATOM 2312 N N . PHE B 1 129 ? -0.731 -13.68 -0.909 1 98.88 129 PHE B N 1
ATOM 2313 C CA . PHE B 1 129 ? -2.096 -13.742 -0.398 1 98.88 129 PHE B CA 1
ATOM 2314 C C . PHE B 1 129 ? -2.91 -12.547 -0.873 1 98.88 129 PHE B C 1
ATOM 2316 O O . PHE B 1 129 ? -4.086 -12.68 -1.21 1 98.88 129 PHE B O 1
ATOM 2323 N N . HIS B 1 130 ? -2.316 -11.375 -0.883 1 98.75 130 HIS B N 1
ATOM 2324 C CA . HIS B 1 130 ? -3.012 -10.211 -1.425 1 98.75 130 HIS B CA 1
ATOM 2325 C C . HIS B 1 130 ? -3.229 -10.352 -2.928 1 98.75 130 HIS B C 1
ATOM 2327 O O . HIS B 1 130 ? -4.219 -9.852 -3.465 1 98.75 130 HIS B O 1
ATOM 2333 N N . GLY B 1 131 ? -2.277 -11.047 -3.557 1 98.75 131 GLY B N 1
ATOM 2334 C CA . GLY B 1 131 ? -2.41 -11.305 -4.984 1 98.75 131 GLY B CA 1
ATOM 2335 C C . GLY B 1 131 ? -3.652 -12.102 -5.336 1 98.75 131 GLY B C 1
ATOM 2336 O O . GLY B 1 131 ? -4.211 -11.945 -6.422 1 98.75 131 GLY B O 1
ATOM 2337 N N . VAL B 1 132 ? -4.09 -12.945 -4.418 1 98.06 132 VAL B N 1
ATOM 2338 C CA . VAL B 1 132 ? -5.293 -13.734 -4.645 1 98.06 132 VAL B CA 1
ATOM 2339 C C . VAL B 1 132 ? -6.484 -12.805 -4.867 1 98.06 132 VAL B C 1
ATOM 2341 O O . VAL B 1 132 ? -7.254 -12.992 -5.816 1 98.06 132 VAL B O 1
ATOM 2344 N N . PHE B 1 133 ? -6.598 -11.789 -4.059 1 96.81 133 PHE B N 1
ATOM 2345 C CA . PHE B 1 133 ? -7.688 -10.828 -4.191 1 96.81 133 PHE B CA 1
ATOM 2346 C C . PHE B 1 133 ? -7.656 -10.164 -5.566 1 96.81 133 PHE B C 1
ATOM 2348 O O . PHE B 1 133 ? -8.672 -10.117 -6.258 1 96.81 133 PHE B O 1
ATOM 2355 N N . ALA B 1 134 ? -6.488 -9.703 -5.965 1 97.94 134 ALA B N 1
ATOM 2356 C CA . ALA B 1 134 ? -6.332 -8.992 -7.234 1 97.94 134 ALA B CA 1
ATOM 2357 C C . ALA B 1 134 ? -6.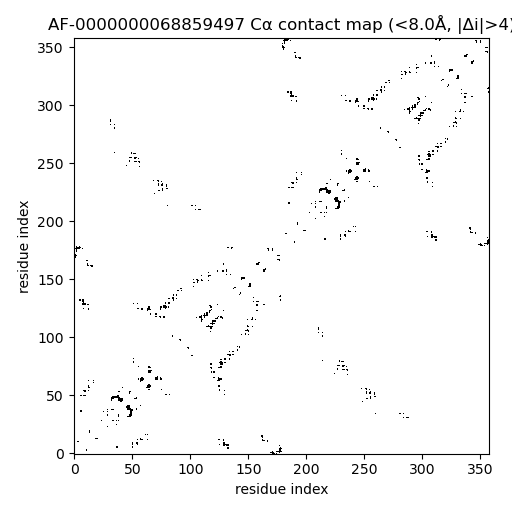68 -9.898 -8.414 1 97.94 134 ALA B C 1
ATOM 2359 O O . ALA B 1 134 ? -7.422 -9.492 -9.312 1 97.94 134 ALA B O 1
ATOM 2360 N N . PHE B 1 135 ? -6.266 -11.086 -8.383 1 97.75 135 PHE B N 1
ATOM 2361 C CA . PHE B 1 135 ? -6.387 -11.922 -9.57 1 97.75 135 PHE B CA 1
ATOM 2362 C C . PHE B 1 135 ? -7.742 -12.617 -9.609 1 97.75 135 PHE B C 1
ATOM 2364 O O . PHE B 1 135 ? -8.188 -13.062 -10.672 1 97.75 135 PHE B O 1
ATOM 2371 N N . GLU B 1 136 ? -8.445 -12.711 -8.469 1 95.75 136 GLU B N 1
ATOM 2372 C CA . GLU B 1 136 ? -9.852 -13.086 -8.531 1 95.75 136 GLU B CA 1
ATOM 2373 C C . GLU B 1 136 ? -10.648 -12.117 -9.398 1 95.75 136 GLU B C 1
ATOM 2375 O O . GLU B 1 136 ? -11.539 -12.523 -10.148 1 95.75 136 GLU B O 1
ATOM 2380 N N . TRP B 1 137 ? -10.297 -10.852 -9.273 1 96.19 137 TRP B N 1
ATOM 2381 C CA . TRP B 1 137 ? -10.977 -9.852 -10.086 1 96.19 137 TRP B CA 1
ATOM 2382 C C . TRP B 1 137 ? -10.562 -9.961 -11.547 1 96.19 137 TRP B C 1
ATOM 2384 O O . TRP B 1 137 ? -11.391 -9.812 -12.453 1 96.19 137 TRP B O 1
ATOM 2394 N N . VAL B 1 138 ? -9.273 -10.219 -11.797 1 97.12 138 VAL B N 1
ATOM 2395 C CA . VAL B 1 138 ? -8.773 -10.398 -13.156 1 97.12 138 VAL B CA 1
ATOM 2396 C C . VAL B 1 138 ? -9.516 -11.555 -13.836 1 97.12 138 VAL B C 1
ATOM 2398 O O . VAL B 1 138 ? -9.977 -11.422 -14.969 1 97.12 138 VAL B O 1
ATOM 2401 N N . VAL B 1 139 ? -9.68 -12.617 -13.125 1 95.62 139 VAL B N 1
ATOM 2402 C CA . VAL B 1 139 ? -10.344 -13.812 -13.648 1 95.62 139 VAL B CA 1
ATOM 2403 C C . VAL B 1 139 ? -11.844 -13.539 -13.812 1 95.62 139 VAL B C 1
ATOM 2405 O O . VAL B 1 139 ? -12.438 -13.906 -14.828 1 95.62 139 VAL B O 1
ATOM 2408 N N . LYS B 1 140 ? -12.461 -12.891 -12.867 1 93.56 140 LYS B N 1
ATOM 2409 C CA . LYS B 1 140 ? -13.883 -12.578 -12.93 1 93.56 140 LYS B CA 1
ATOM 2410 C C . LYS B 1 140 ? -14.211 -11.719 -14.148 1 93.56 140 LYS B C 1
ATOM 2412 O O . LYS B 1 140 ? -15.273 -11.867 -14.75 1 93.56 140 LYS B O 1
ATOM 2417 N N . LYS B 1 141 ? -13.305 -10.867 -14.531 1 95.38 141 LYS B N 1
ATOM 2418 C CA . LYS B 1 141 ? -13.5 -9.992 -15.688 1 95.38 141 LYS B CA 1
ATOM 2419 C C . LYS B 1 141 ? -13.094 -10.688 -16.984 1 95.38 141 LYS B C 1
ATOM 2421 O O . LYS B 1 141 ? -13.086 -10.07 -18.047 1 95.38 141 LYS B O 1
ATOM 2426 N N . GLN B 1 142 ? -12.672 -11.906 -16.859 1 95.56 142 GLN B N 1
A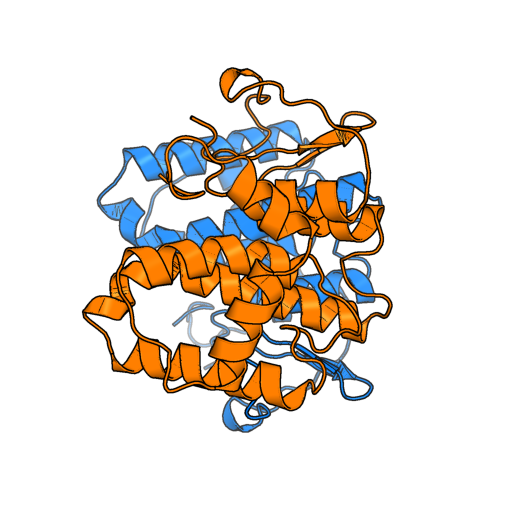TOM 2427 C CA . GLN B 1 142 ? -12.297 -12.742 -18 1 95.56 142 GLN B CA 1
ATOM 2428 C C . GLN B 1 142 ? -11.109 -12.156 -18.75 1 95.56 142 GLN B C 1
ATOM 2430 O O . GLN B 1 142 ? -11.07 -12.203 -19.984 1 95.56 142 GLN B O 1
ATOM 2435 N N . ILE B 1 143 ? -10.25 -11.562 -18.016 1 97 143 ILE B N 1
ATOM 2436 C CA . ILE B 1 143 ? -9.016 -11.047 -18.609 1 97 143 ILE B CA 1
ATOM 2437 C C . ILE B 1 143 ? -8.008 -12.18 -18.766 1 97 143 ILE B C 1
ATOM 2439 O O . ILE B 1 143 ? -7.605 -12.812 -17.797 1 97 143 ILE B O 1
ATOM 2443 N N . ASP B 1 144 ? -7.629 -12.383 -19.969 1 96.31 144 ASP B N 1
ATOM 2444 C CA . ASP B 1 144 ? -6.734 -13.492 -20.266 1 96.31 144 ASP B CA 1
ATOM 2445 C C . ASP B 1 144 ? -5.281 -13.133 -19.953 1 96.31 144 ASP B C 1
ATOM 2447 O O . ASP B 1 144 ? -4.805 -12.07 -20.359 1 96.31 144 ASP B O 1
ATOM 2451 N N . PHE B 1 145 ? -4.555 -13.969 -19.219 1 97.88 145 PHE B N 1
ATOM 2452 C CA . PHE B 1 145 ? -3.133 -13.781 -18.953 1 97.88 145 PHE B CA 1
ATOM 2453 C C . PHE B 1 145 ? -2.367 -15.086 -19.156 1 97.88 145 PHE B C 1
ATOM 2455 O O . PHE B 1 145 ? -1.29 -15.273 -18.578 1 97.88 145 PHE B O 1
ATOM 2462 N N . SER B 1 146 ? -2.836 -16.016 -19.953 1 98.06 146 SER B N 1
ATOM 2463 C CA . SER B 1 146 ? -2.283 -17.344 -20.156 1 98.06 146 SER B CA 1
ATOM 2464 C C . SER B 1 146 ? -0.945 -17.281 -20.875 1 98.06 146 SER B C 1
ATOM 2466 O O . SER B 1 146 ? -0.145 -18.219 -20.797 1 98.06 146 SER B O 1
ATOM 2468 N N . GLU B 1 147 ? -0.676 -16.219 -21.641 1 98.06 147 GLU B N 1
ATOM 2469 C CA . GLU B 1 147 ? 0.576 -16.094 -22.391 1 98.06 147 GLU B CA 1
ATOM 2470 C C . GLU B 1 147 ? 1.742 -15.789 -21.453 1 98.06 147 GLU B C 1
ATOM 2472 O O . GLU B 1 147 ? 2.904 -15.945 -21.828 1 98.06 147 GLU B O 1
ATOM 2477 N N . TYR B 1 148 ? 1.449 -15.328 -20.266 1 98.81 148 TYR B N 1
ATOM 2478 C CA . TYR B 1 148 ? 2.467 -15.031 -19.266 1 98.81 148 TYR B CA 1
ATOM 2479 C C . TYR B 1 148 ? 2.691 -16.219 -18.344 1 98.81 148 TYR B C 1
ATOM 2481 O O . TYR B 1 148 ? 2.062 -16.328 -17.281 1 98.81 148 TYR B O 1
ATOM 2489 N N . LYS B 1 149 ? 3.605 -17.047 -18.625 1 98.75 149 LYS B N 1
ATOM 2490 C CA . LYS B 1 149 ? 3.723 -18.406 -18.125 1 98.75 149 LYS B CA 1
ATOM 2491 C C . LYS B 1 149 ? 4.059 -18.406 -16.625 1 98.75 149 LYS B C 1
ATOM 2493 O O . LYS B 1 149 ? 3.471 -19.172 -15.859 1 98.75 149 LYS B O 1
ATOM 2498 N N . SER B 1 150 ? 5.008 -17.578 -16.234 1 98.88 150 SER B N 1
ATOM 2499 C CA . SER B 1 150 ? 5.371 -17.547 -14.812 1 98.88 150 SER B CA 1
ATOM 2500 C C . SER B 1 150 ? 4.23 -17 -13.961 1 98.88 150 SER B C 1
ATOM 2502 O O . SER B 1 150 ? 4 -17.469 -12.844 1 98.88 150 SER B O 1
ATOM 2504 N N . LEU B 1 151 ? 3.584 -16.047 -14.508 1 98.88 151 LEU B N 1
ATOM 2505 C CA . LEU B 1 151 ? 2.438 -15.461 -13.82 1 98.88 151 LEU B CA 1
ATOM 2506 C C . LEU B 1 151 ? 1.306 -16.469 -13.688 1 98.88 151 LEU B C 1
ATOM 2508 O O . LEU B 1 151 ? 0.697 -16.594 -12.625 1 98.88 151 LEU B O 1
ATOM 2512 N N . THR B 1 152 ? 1.027 -17.172 -14.789 1 98.81 152 THR B N 1
ATOM 2513 C CA . THR B 1 152 ? 0 -18.219 -14.773 1 98.81 152 THR B CA 1
ATOM 2514 C C . THR B 1 152 ? 0.361 -19.328 -13.789 1 98.81 152 THR B C 1
ATOM 2516 O O . THR B 1 152 ? -0.49 -19.781 -13.031 1 98.81 152 THR B O 1
ATOM 2519 N N . ALA B 1 153 ? 1.579 -19.688 -13.82 1 98.88 153 ALA B N 1
ATOM 2520 C CA . ALA B 1 153 ? 2.045 -20.719 -12.891 1 98.88 153 ALA B CA 1
ATOM 2521 C C . ALA B 1 153 ? 1.913 -20.25 -11.445 1 98.88 153 ALA B C 1
ATOM 2523 O O . ALA B 1 153 ? 1.564 -21.047 -10.562 1 98.88 153 ALA B O 1
ATOM 2524 N N . TRP B 1 154 ? 2.254 -19.016 -11.172 1 98.94 154 TRP B N 1
ATOM 2525 C CA . TRP B 1 154 ? 2.08 -18.438 -9.844 1 98.94 154 TRP B CA 1
ATOM 2526 C C . TRP B 1 154 ? 0.624 -18.531 -9.398 1 98.94 154 TRP B C 1
A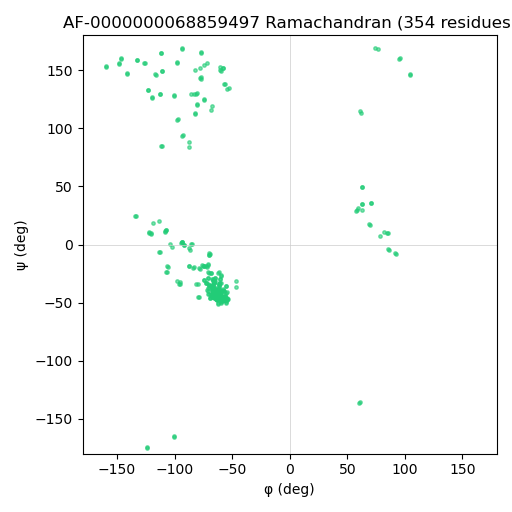TOM 2528 O O . TRP B 1 154 ? 0.337 -18.922 -8.266 1 98.94 154 TRP B O 1
ATOM 2538 N N . TRP B 1 155 ? -0.303 -18.141 -10.266 1 98.81 155 TRP B N 1
ATOM 2539 C CA . TRP B 1 155 ? -1.727 -18.156 -9.945 1 98.81 155 TRP B CA 1
ATOM 2540 C C . TRP B 1 155 ? -2.182 -19.562 -9.586 1 98.81 155 TRP B C 1
ATOM 2542 O O . TRP B 1 155 ? -2.867 -19.766 -8.578 1 98.81 155 TRP B O 1
ATOM 2552 N N . ASP B 1 156 ? -1.759 -20.547 -10.398 1 98.69 156 ASP B N 1
ATOM 2553 C CA . ASP B 1 156 ? -2.092 -21.938 -10.109 1 98.69 156 ASP B CA 1
ATOM 2554 C C . ASP B 1 156 ? -1.508 -22.375 -8.773 1 98.69 156 ASP B C 1
ATOM 2556 O O . ASP B 1 156 ? -2.176 -23.062 -7.992 1 98.69 156 ASP B O 1
ATOM 2560 N N . LYS B 1 157 ? -0.292 -21.984 -8.523 1 98.81 157 LYS B N 1
ATOM 2561 C CA . LYS B 1 157 ? 0.433 -22.375 -7.312 1 98.81 157 LYS B CA 1
ATOM 2562 C C . LYS B 1 157 ? -0.231 -21.797 -6.066 1 98.81 157 LYS B C 1
ATOM 2564 O O . LYS B 1 157 ? -0.432 -22.516 -5.078 1 98.81 157 LYS B O 1
ATOM 2569 N N . ILE B 1 158 ? -0.576 -20.516 -6.117 1 98.81 158 ILE B N 1
ATOM 2570 C CA . ILE B 1 158 ? -1.121 -19.875 -4.926 1 98.81 158 ILE B CA 1
ATOM 2571 C C . ILE B 1 158 ? -2.541 -20.375 -4.676 1 98.81 158 ILE B C 1
ATOM 2573 O O . ILE B 1 158 ? -2.957 -20.531 -3.523 1 98.81 158 ILE B O 1
ATOM 2577 N N . LYS B 1 159 ? -3.307 -20.688 -5.691 1 97.12 159 LYS B N 1
ATOM 2578 C CA . LYS B 1 159 ? -4.648 -21.234 -5.516 1 97.12 159 LYS B CA 1
ATOM 2579 C C . LYS B 1 159 ? -4.602 -22.625 -4.871 1 97.12 159 LYS B C 1
ATOM 2581 O O . LYS B 1 159 ? -5.5 -22.984 -4.113 1 97.12 159 LYS B O 1
ATOM 2586 N N . ALA B 1 160 ? -3.566 -23.312 -5.18 1 97.75 160 ALA B N 1
ATOM 2587 C CA . ALA B 1 160 ? -3.43 -24.672 -4.672 1 97.75 160 ALA B CA 1
ATOM 2588 C C . ALA B 1 160 ? -2.852 -24.672 -3.262 1 97.75 160 ALA B C 1
ATOM 2590 O O . ALA B 1 160 ? -2.889 -25.703 -2.572 1 97.75 160 ALA B O 1
ATOM 2591 N N . PHE B 1 161 ? -2.209 -23.562 -2.871 1 98.31 161 PHE B N 1
ATOM 2592 C CA . PHE B 1 161 ? -1.655 -23.484 -1.523 1 98.31 161 PHE B CA 1
ATOM 2593 C C . PHE B 1 161 ? -2.727 -23.781 -0.482 1 98.31 161 PHE B C 1
ATOM 2595 O O . PHE B 1 161 ? -3.832 -23.25 -0.548 1 98.31 161 PHE B O 1
ATOM 2602 N N . PRO B 1 162 ? -2.477 -24.594 0.51 1 97.75 162 PRO B N 1
ATOM 2603 C CA . PRO B 1 162 ? -3.506 -25.141 1.402 1 97.75 162 PRO B CA 1
ATOM 2604 C C . PRO B 1 162 ? -4.371 -24.047 2.031 1 97.75 162 PRO B C 1
ATOM 2606 O O . PRO B 1 162 ? -5.602 -24.141 2.006 1 97.75 162 PRO B O 1
ATOM 2609 N N . ALA B 1 163 ? -3.852 -23.016 2.545 1 96.69 163 ALA B N 1
ATOM 2610 C CA . ALA B 1 163 ? -4.602 -21.938 3.199 1 96.69 163 ALA B CA 1
ATOM 2611 C C . ALA B 1 163 ? -5.586 -21.281 2.23 1 96.69 163 ALA B C 1
ATOM 2613 O O . ALA B 1 163 ? -6.707 -20.953 2.609 1 96.69 163 ALA B O 1
ATOM 2614 N N . VAL B 1 164 ? -5.176 -21.109 1.014 1 96.31 164 VAL B N 1
ATOM 2615 C CA . VAL B 1 164 ? -6.008 -20.469 0.004 1 96.31 164 VAL B CA 1
ATOM 2616 C C . VAL B 1 164 ? -7.047 -21.453 -0.524 1 96.31 164 VAL B C 1
ATOM 2618 O O . VAL B 1 164 ? -8.227 -21.109 -0.657 1 96.31 164 VAL B O 1
ATOM 2621 N N . ASN B 1 165 ? -6.57 -22.625 -0.792 1 94.81 165 ASN B N 1
ATOM 2622 C CA . ASN B 1 165 ? -7.457 -23.672 -1.29 1 94.81 165 ASN B CA 1
ATOM 2623 C C . ASN B 1 165 ? -8.617 -23.938 -0.332 1 94.81 165 ASN B C 1
ATOM 2625 O O . ASN B 1 165 ? -9.75 -24.141 -0.765 1 94.81 165 ASN B O 1
ATOM 2629 N N . GLU B 1 166 ? -8.344 -23.922 0.946 1 92.81 166 GLU B N 1
ATOM 2630 C CA . GLU B 1 166 ? -9.375 -24.125 1.958 1 92.81 166 GLU B CA 1
ATOM 2631 C C . GLU B 1 166 ? -10.398 -23 1.944 1 92.81 166 GLU B C 1
ATOM 2633 O O . GLU B 1 166 ? -11.586 -23.219 2.201 1 92.81 166 GLU B O 1
ATOM 2638 N N . LEU B 1 167 ? -9.961 -21.766 1.719 1 92.31 167 LEU B N 1
ATOM 2639 C CA . LEU B 1 167 ? -10.898 -20.656 1.611 1 92.31 167 LEU B CA 1
ATOM 2640 C C . LEU B 1 167 ? -11.867 -20.859 0.454 1 92.31 167 LEU B C 1
ATOM 2642 O O . LEU B 1 167 ? -13.07 -20.625 0.593 1 92.31 167 LEU B O 1
ATOM 2646 N N . TYR B 1 168 ? -11.312 -21.344 -0.672 1 89.62 168 TYR B N 1
ATOM 2647 C CA . TYR B 1 168 ? -12.164 -21.625 -1.821 1 89.62 168 TYR B CA 1
ATOM 2648 C C . TYR B 1 168 ? -13.195 -22.688 -1.477 1 89.62 168 TYR B C 1
ATOM 2650 O O . TYR B 1 168 ? -14.375 -22.562 -1.835 1 89.62 168 TYR B O 1
ATOM 2658 N N . ALA B 1 169 ? -12.734 -23.641 -0.783 1 88.88 169 ALA B N 1
ATOM 2659 C CA . ALA B 1 169 ? -13.609 -24.75 -0.427 1 88.88 169 ALA B CA 1
ATOM 2660 C C . ALA B 1 169 ? -14.711 -24.312 0.523 1 88.88 169 ALA B C 1
ATOM 2662 O O . ALA B 1 169 ? -15.797 -24.906 0.553 1 88.88 169 ALA B O 1
ATOM 2663 N N . SER B 1 170 ? -14.398 -23.312 1.319 1 85.94 170 SER B N 1
ATOM 2664 C CA . SER B 1 170 ? -15.367 -22.844 2.303 1 85.94 170 SER B CA 1
ATOM 2665 C C . SER B 1 170 ? -16.438 -21.969 1.653 1 85.94 170 SER B C 1
ATOM 2667 O O . SER B 1 170 ? -17.469 -21.688 2.266 1 85.94 170 SER B O 1
ATOM 2669 N N . CYS B 1 171 ? -16.125 -21.406 0.465 1 79.38 171 CYS B N 1
ATOM 2670 C CA . CYS B 1 171 ? -17.109 -20.594 -0.24 1 79.38 171 CYS B CA 1
ATOM 2671 C C . CYS B 1 171 ? -18.266 -21.469 -0.743 1 79.38 171 CYS B C 1
ATOM 2673 O O . CYS B 1 171 ? -18.047 -22.562 -1.239 1 79.38 171 CYS B O 1
ATOM 2675 N N . VAL B 1 172 ? -19.438 -21.219 -0.212 1 60.72 172 VAL B N 1
ATOM 2676 C CA . VAL B 1 172 ? -20.594 -22.047 -0.532 1 60.72 172 VAL B CA 1
ATOM 2677 C C . VAL B 1 172 ? -21.094 -21.719 -1.938 1 60.72 172 VAL B C 1
ATOM 2679 O O . VAL B 1 172 ? -20.938 -20.578 -2.406 1 60.72 172 VAL B O 1
ATOM 2682 N N . ASP B 1 173 ? -21.766 -22.719 -2.539 1 54.69 173 ASP B N 1
ATOM 2683 C CA . ASP B 1 173 ? -22.609 -22.797 -3.738 1 54.69 173 ASP B CA 1
ATOM 2684 C C . ASP B 1 173 ? -21.812 -22.359 -4.977 1 54.69 173 ASP B C 1
ATOM 2686 O O . ASP B 1 173 ? -22.391 -21.828 -5.926 1 54.69 173 ASP B O 1
ATOM 2690 N N . GLY B 1 174 ? -20.516 -22.625 -4.949 1 55.16 174 GLY B N 1
ATOM 2691 C CA . GLY B 1 174 ? -19.734 -22.312 -6.145 1 55.16 174 GLY B CA 1
ATOM 2692 C C . GLY B 1 174 ? -19.406 -20.844 -6.277 1 55.16 174 GLY B C 1
ATOM 2693 O O . GLY B 1 174 ? -18.969 -20.391 -7.34 1 55.16 174 GLY B O 1
ATOM 2694 N N . ARG B 1 175 ? -19.797 -20.203 -5.117 1 56.69 175 ARG B N 1
ATOM 2695 C CA . ARG B 1 175 ? -19.641 -18.75 -5.23 1 56.69 175 ARG B CA 1
ATOM 2696 C C . ARG B 1 175 ? -18.188 -18.359 -5.082 1 56.69 175 ARG B C 1
ATOM 2698 O O . ARG B 1 175 ? -17.375 -19.094 -4.508 1 56.69 175 ARG B O 1
ATOM 2705 N N . THR B 1 176 ? -17.766 -17.422 -5.809 1 70.62 176 THR B N 1
ATOM 2706 C CA . THR B 1 176 ? -16.453 -16.766 -5.844 1 70.62 176 THR B CA 1
ATOM 2707 C C . THR B 1 176 ? -16.141 -16.109 -4.504 1 70.62 176 THR B C 1
ATOM 2709 O O . THR B 1 176 ? -17.016 -15.984 -3.648 1 70.62 176 THR B O 1
ATOM 2712 N N . MET B 1 177 ? -14.852 -16 -4.219 1 84.69 177 MET B N 1
ATOM 2713 C CA . MET B 1 177 ? -14.375 -15.406 -2.979 1 84.69 177 MET B CA 1
ATOM 2714 C C . MET B 1 177 ? -14.625 -13.906 -2.965 1 84.69 177 MET B C 1
ATOM 2716 O O . MET B 1 177 ? -14.445 -13.25 -1.937 1 84.69 177 MET B O 1
ATOM 2720 N N . ILE B 1 178 ? -15.094 -13.352 -4.137 1 86.25 178 ILE B N 1
ATOM 2721 C CA . ILE B 1 178 ? -15.336 -11.914 -4.223 1 86.25 178 ILE B CA 1
ATOM 2722 C C . ILE B 1 178 ? -16.766 -11.664 -4.68 1 86.25 178 ILE B C 1
ATOM 2724 O O . ILE B 1 178 ? -17.422 -12.562 -5.211 1 86.25 178 ILE B O 1
ATOM 2728 N N . PRO B 1 179 ? -17.328 -10.438 -4.336 1 80.31 179 PRO B N 1
ATOM 2729 C CA . PRO B 1 179 ? -18.719 -10.156 -4.699 1 80.31 179 PRO B CA 1
ATOM 2730 C C . PRO B 1 179 ? -18.969 -10.242 -6.207 1 80.31 179 PRO B C 1
ATOM 2732 O O . PRO B 1 179 ? -18.047 -10 -6.996 1 80.31 179 PRO B O 1
#